Protein AF-A0A2Z6NS86-F1 (afdb_monomer_lite)

Foldseek 3Di:
DEADDPPDCAQEEEAAAPAVAAEYEYDDQNHAEYEYEYAHHPYDDPHHQNHAYYEYYYDHCADDPDDPQARHQYYAYEPQAAAYAAAHCQHAEYEYEDQQLDLVSVDQHPHHYNNQERHAEYEYAQAQLRPNVLVVVVVNQVRNPNHAEYEYENDNRDDDPDPPDPPVSVVRSDSVNSVVSLVVSVVVHPPRHHYHYD

pLDDT: mean 76.9, std 14.85, range [40.28, 96.94]

Secondary structure (DSSP, 8-state):
-EEE-TT----EEEEEEETT--EEEEE-TT--EEEEEES--EEEEEE-TT--EEEEEES------SSSTTS--EEEEEESS----B--TT--EEEEE-----GGG-------B--TTT--EEEEES----HHHHHHHHHHHHH-TT--EEEEE-S----SS-S---GGGGTT--HHHHHHHHHHHHTTS-TTSEEEE-

Sequence (198 aa):
MKVSGSSLKLKCLELVRCWELTKVEIFAEKLVSFKYYGSHLETEFKTVPSLVEASFGGSFVEFVRQNFMLQIKVLKLDITQNSPDVASPSLWRFTIKMLNTNPTFRTERRVTMECQYSLKELELVGFCGAACEVELVMHILENAVELQKITIDTRLPTKPKSRPLVEEHFKTWNHEENRKRTQRLKDKIPPQIEFVCL

Organism: Trifolium subterraneum (NCBI:txid3900)

InterPro domains:
  IPR053772 FBD-associated F-box protein At1g61320/At1g61330-like [PTHR34145] (87-191)
  IPR055357 At1g61320/AtMIF1, LRR domain [PF23622] (108-171)

Structure (mmCIF, N/CA/C/O backbone):
data_AF-A0A2Z6NS86-F1
#
_entry.id   AF-A0A2Z6NS86-F1
#
loop_
_atom_site.group_PDB
_atom_site.id
_atom_site.type_symbol
_atom_site.label_atom_id
_atom_site.label_alt_id
_atom_site.label_comp_id
_atom_site.label_asym_id
_atom_site.label_entity_id
_atom_site.label_seq_id
_atom_site.pdbx_PDB_ins_code
_atom_site.Cartn_x
_atom_site.Cartn_y
_atom_site.Cartn_z
_atom_site.occupancy
_atom_site.B_iso_or_equiv
_atom_site.auth_seq_id
_atom_site.auth_comp_id
_atom_site.auth_asym_id
_atom_site.auth_atom_id
_atom_site.pdbx_PDB_model_num
ATOM 1 N N . MET A 1 1 ? -11.946 16.985 15.239 1.00 82.50 1 MET A N 1
ATOM 2 C CA . MET A 1 1 ? -13.163 16.133 15.273 1.00 82.50 1 MET A CA 1
ATOM 3 C C . MET A 1 1 ? -12.979 15.017 16.296 1.00 82.50 1 MET A C 1
ATOM 5 O O . MET A 1 1 ? -11.886 14.469 16.366 1.00 82.50 1 MET A O 1
ATOM 9 N N . LYS A 1 2 ? -14.022 14.663 17.059 1.00 85.62 2 LYS A N 1
ATOM 10 C CA . LYS A 1 2 ? -14.001 13.537 18.007 1.00 85.62 2 LYS A CA 1
ATOM 11 C C . LYS A 1 2 ? -15.035 12.485 17.604 1.00 85.62 2 LYS A C 1
ATOM 13 O O . LYS A 1 2 ? -16.205 12.817 17.444 1.00 85.62 2 LYS A O 1
ATOM 18 N N . VAL A 1 3 ? -14.603 11.235 17.464 1.00 83.44 3 VAL A N 1
ATOM 19 C CA . VAL A 1 3 ? -15.465 10.066 17.241 1.00 83.44 3 VAL A CA 1
ATOM 20 C C . VAL A 1 3 ? -15.332 9.170 18.465 1.00 83.44 3 VAL A C 1
ATOM 22 O O . VAL A 1 3 ? -14.301 8.532 18.653 1.00 83.44 3 VAL A O 1
ATOM 25 N N . SER A 1 4 ? -16.341 9.155 19.334 1.00 82.75 4 SER A N 1
ATOM 26 C CA . SER A 1 4 ? -16.287 8.399 20.590 1.00 82.75 4 SER A CA 1
ATOM 27 C C . SER A 1 4 ? -17.659 7.921 21.038 1.00 82.75 4 SER A C 1
ATOM 29 O O . SER A 1 4 ? -18.627 8.674 20.958 1.00 82.75 4 SER A O 1
ATOM 31 N N . GLY A 1 5 ? -17.721 6.701 21.566 1.00 75.50 5 GLY A N 1
ATOM 32 C CA . GLY A 1 5 ? -18.930 6.117 22.141 1.00 75.50 5 GLY A CA 1
ATOM 33 C C . GLY A 1 5 ? -18.766 4.614 22.340 1.00 75.50 5 GLY A C 1
ATOM 34 O O . GLY A 1 5 ? -18.489 3.892 21.387 1.00 75.50 5 GLY A O 1
ATOM 35 N N . SER A 1 6 ? -18.958 4.131 23.566 1.00 68.19 6 SER A N 1
ATOM 36 C CA . SER A 1 6 ? -18.791 2.713 23.932 1.00 68.19 6 SER A CA 1
ATOM 37 C C . SER A 1 6 ? -19.764 1.771 23.208 1.00 68.19 6 SER A C 1
ATOM 39 O O . SER A 1 6 ? -19.486 0.587 23.038 1.00 68.19 6 SER A O 1
ATOM 41 N N . SER A 1 7 ? -20.896 2.290 22.724 1.00 71.62 7 SER A N 1
ATOM 42 C CA . SER A 1 7 ? -21.890 1.546 21.942 1.00 71.62 7 SER A CA 1
ATOM 43 C C . SER A 1 7 ? -21.696 1.647 20.422 1.00 71.62 7 SER A C 1
ATOM 45 O O . SER A 1 7 ? -22.471 1.042 19.673 1.00 71.62 7 SER A O 1
ATOM 47 N N . LEU A 1 8 ? -20.679 2.378 19.940 1.00 78.12 8 LEU A N 1
ATOM 48 C CA . LEU A 1 8 ? -20.429 2.538 18.507 1.00 78.12 8 LEU A CA 1
ATOM 49 C C . LEU A 1 8 ? -20.118 1.180 17.870 1.00 78.12 8 LEU A C 1
ATOM 51 O O . LEU A 1 8 ? -19.100 0.545 18.132 1.00 78.12 8 LEU A O 1
ATOM 55 N N . LYS A 1 9 ? -20.990 0.753 16.955 1.00 85.81 9 LYS A N 1
ATOM 56 C CA . LYS A 1 9 ? -20.795 -0.440 16.113 1.00 85.81 9 LYS A CA 1
ATOM 57 C C . LYS A 1 9 ? -19.997 -0.121 14.839 1.00 85.81 9 LYS A C 1
ATOM 59 O O . LYS A 1 9 ? -20.111 -0.833 13.844 1.00 85.81 9 LYS A O 1
ATOM 64 N N . LEU A 1 10 ? -19.237 0.975 14.855 1.00 88.44 10 LEU A N 1
ATOM 65 C CA . LEU A 1 10 ? -18.527 1.501 13.697 1.00 88.44 10 LEU A CA 1
ATOM 66 C C . LEU A 1 10 ? -17.375 0.565 13.320 1.00 88.44 10 LEU A C 1
ATOM 68 O O . LEU A 1 10 ? -16.427 0.423 14.085 1.00 88.44 10 LEU A O 1
ATOM 72 N N . LYS A 1 11 ? -17.467 -0.060 12.142 1.00 92.44 11 LYS A N 1
ATOM 73 C CA . LYS A 1 11 ? -16.413 -0.929 11.589 1.00 92.44 11 LYS A CA 1
ATOM 74 C C . LYS A 1 11 ? -15.491 -0.201 10.617 1.00 92.44 11 LYS A C 1
ATOM 76 O O . LYS A 1 11 ? -14.309 -0.520 10.545 1.00 92.44 11 LYS A O 1
ATOM 81 N N . CYS A 1 12 ? -16.027 0.778 9.895 1.00 92.69 12 CYS A N 1
ATOM 82 C CA . CYS A 1 12 ? -15.323 1.509 8.850 1.00 92.69 12 CYS A CA 1
ATOM 83 C C . CYS A 1 12 ? -15.539 3.008 9.052 1.00 92.69 12 CYS A C 1
ATOM 85 O O . CYS A 1 12 ? -16.676 3.436 9.245 1.00 92.69 12 CYS A O 1
ATOM 87 N N . LEU A 1 13 ? -14.469 3.795 8.988 1.00 91.00 13 LEU A N 1
ATOM 88 C CA . LEU A 1 13 ? -14.531 5.254 9.025 1.00 91.00 13 LEU A CA 1
ATOM 89 C C . LEU A 1 13 ? -13.749 5.814 7.842 1.00 91.00 13 LEU A C 1
ATOM 91 O O . LEU A 1 13 ? -12.550 5.568 7.726 1.00 91.00 13 LEU A O 1
ATOM 95 N N . GLU A 1 14 ? -14.426 6.579 6.989 1.00 91.12 14 GLU A N 1
ATOM 96 C CA . GLU A 1 14 ? -13.803 7.298 5.882 1.00 91.12 14 GLU A CA 1
ATOM 97 C C . GLU A 1 14 ? -13.978 8.804 6.059 1.00 91.12 14 GLU A C 1
ATOM 99 O O . GLU A 1 14 ? -15.092 9.298 6.224 1.00 91.12 14 GLU A O 1
ATOM 104 N N . LEU A 1 15 ? -12.873 9.534 5.983 1.00 87.19 15 LEU A N 1
ATOM 105 C CA . LEU A 1 15 ? -12.818 10.987 6.036 1.00 87.19 15 LEU A CA 1
ATOM 106 C C . LEU A 1 15 ? -12.162 11.473 4.747 1.00 87.19 15 LEU A C 1
ATOM 108 O O . LEU A 1 15 ? -10.967 11.284 4.538 1.00 87.19 15 LEU A O 1
ATOM 112 N N . VAL A 1 16 ? -12.952 12.042 3.841 1.00 84.94 16 VAL A N 1
ATOM 113 C CA . VAL A 1 16 ? -12.510 12.376 2.481 1.00 84.94 16 VAL A CA 1
ATOM 114 C C . VAL A 1 16 ? -12.813 13.841 2.201 1.00 84.94 16 VAL A C 1
ATOM 116 O O . VAL A 1 16 ? -13.941 14.279 2.410 1.00 84.94 16 VAL A O 1
ATOM 119 N N . ARG A 1 17 ? -11.822 14.579 1.678 1.00 76.81 17 ARG A N 1
ATOM 120 C CA . ARG A 1 17 ? -11.899 16.033 1.403 1.00 76.81 17 ARG A CA 1
ATOM 121 C C . ARG A 1 17 ? -12.086 16.876 2.664 1.00 76.81 17 ARG A C 1
ATOM 123 O O . ARG A 1 17 ? -12.716 17.929 2.632 1.00 76.81 17 ARG A O 1
ATOM 130 N N . CYS A 1 18 ? -11.519 16.418 3.770 1.00 75.62 18 CYS A N 1
ATOM 131 C CA . CYS A 1 18 ? -11.507 17.152 5.026 1.00 75.62 18 CYS A CA 1
ATOM 132 C C . CYS A 1 18 ? -10.283 18.085 5.070 1.00 75.62 18 CYS A C 1
ATOM 134 O O . CYS A 1 18 ? -9.355 17.843 5.827 1.00 75.62 18 CYS A O 1
ATOM 136 N N . TRP A 1 19 ? -10.247 19.111 4.214 1.00 74.88 19 TRP A N 1
ATOM 137 C CA . TRP A 1 19 ? -9.059 19.968 4.027 1.00 74.88 19 TRP A CA 1
ATOM 138 C C . TRP A 1 19 ? -8.719 20.843 5.237 1.00 74.88 19 TRP A C 1
ATOM 140 O O . TRP A 1 19 ? -7.549 21.100 5.495 1.00 74.88 19 TRP A O 1
ATOM 150 N N . GLU A 1 20 ? -9.737 21.227 6.002 1.00 80.19 20 GLU A N 1
ATOM 151 C CA . GLU A 1 20 ? -9.600 22.030 7.224 1.00 80.19 20 GLU A CA 1
ATOM 152 C C . GLU A 1 20 ? -9.431 21.163 8.485 1.00 80.19 20 GLU A C 1
ATOM 154 O O . GLU A 1 20 ? -9.413 21.666 9.608 1.00 80.19 20 GLU A O 1
ATOM 159 N N . LEU A 1 21 ? -9.387 19.833 8.337 1.00 79.69 21 LEU A N 1
ATOM 160 C CA . LEU A 1 21 ? -9.347 18.924 9.475 1.00 79.69 21 LEU A CA 1
ATOM 161 C C . LEU A 1 21 ? -7.908 18.713 9.938 1.00 79.69 21 LEU A C 1
ATOM 163 O O . LEU A 1 21 ? -7.201 17.860 9.420 1.00 79.69 21 LEU A O 1
ATOM 167 N N . THR A 1 22 ? -7.516 19.458 10.965 1.00 78.19 22 THR A N 1
ATOM 168 C CA . THR A 1 22 ? -6.158 19.409 11.525 1.00 78.19 22 THR A CA 1
ATOM 169 C C . THR A 1 22 ? -5.993 18.369 12.630 1.00 78.19 22 THR A C 1
ATOM 171 O O . THR A 1 22 ? -4.909 17.817 12.774 1.00 78.19 22 THR A O 1
ATOM 174 N N . LYS A 1 23 ? -7.060 18.048 13.384 1.00 79.50 23 LYS A N 1
ATOM 175 C CA . LYS A 1 23 ? -7.026 17.086 14.502 1.00 79.50 23 LYS A CA 1
ATOM 176 C C . LYS A 1 23 ? -8.196 16.105 14.503 1.00 79.50 23 LYS A C 1
ATOM 178 O O . LYS A 1 23 ? -9.366 16.501 14.398 1.00 79.50 23 LYS A O 1
ATOM 183 N N . VAL A 1 24 ? -7.897 14.823 14.720 1.00 80.12 24 VAL A N 1
ATOM 184 C CA . VAL A 1 24 ? -8.889 13.747 14.890 1.00 80.12 24 VAL A CA 1
ATOM 185 C C . VAL A 1 24 ? -8.568 12.890 16.111 1.00 80.12 24 VAL A C 1
ATOM 187 O O . VAL A 1 24 ? -7.453 12.401 16.264 1.00 80.12 24 VAL A O 1
ATOM 190 N N . GLU A 1 25 ? -9.587 12.668 16.944 1.00 84.38 25 GLU A N 1
ATOM 191 C CA . GLU A 1 25 ? -9.555 11.716 18.055 1.00 84.38 25 GLU A CA 1
ATOM 192 C C . GLU A 1 25 ? -10.583 10.609 17.822 1.00 84.38 25 GLU A C 1
ATOM 194 O O . GLU A 1 25 ? -11.772 10.892 17.630 1.00 84.38 25 GLU A O 1
ATOM 199 N N . ILE A 1 26 ? -10.135 9.352 17.848 1.00 83.19 26 ILE A N 1
ATOM 200 C CA . ILE A 1 26 ? -10.986 8.181 17.606 1.00 83.19 26 ILE A CA 1
ATOM 201 C C . ILE A 1 26 ? -10.913 7.226 18.799 1.00 83.19 26 ILE A C 1
ATOM 203 O O . ILE A 1 26 ? -9.842 6.750 19.178 1.00 83.19 26 ILE A O 1
ATOM 207 N N . PHE A 1 27 ? -12.089 6.921 19.342 1.00 85.12 27 PHE A N 1
ATOM 208 C CA . PHE A 1 27 ? -12.340 5.914 20.367 1.00 85.12 27 PHE A CA 1
ATOM 209 C C . PHE A 1 27 ? -13.410 4.964 19.834 1.00 85.12 27 PHE A C 1
ATOM 211 O O . PHE A 1 27 ? -14.613 5.215 19.961 1.00 85.12 27 PHE A O 1
ATOM 218 N N . ALA A 1 28 ? -12.961 3.907 19.165 1.00 85.69 28 ALA A N 1
ATOM 219 C CA . ALA A 1 28 ? -13.839 2.967 18.486 1.00 85.69 28 ALA A CA 1
ATOM 220 C C . ALA A 1 28 ? -13.220 1.567 18.518 1.00 85.69 28 ALA A C 1
ATOM 222 O O . ALA A 1 28 ? -12.450 1.186 17.640 1.00 85.69 28 ALA A O 1
ATOM 223 N N . GLU A 1 29 ? -13.584 0.784 19.534 1.00 86.94 29 GLU A N 1
ATOM 224 C CA . GLU A 1 29 ? -13.016 -0.550 19.776 1.00 86.94 29 GLU A CA 1
ATOM 225 C C . GLU A 1 29 ? -13.246 -1.526 18.622 1.00 86.94 29 GLU A C 1
ATOM 227 O O . GLU A 1 29 ? -12.413 -2.390 18.367 1.00 86.94 29 GLU A O 1
ATOM 232 N N . LYS A 1 30 ? -14.372 -1.376 17.914 1.00 89.00 30 LYS A N 1
ATOM 233 C CA . LYS A 1 30 ? -14.796 -2.245 16.807 1.00 89.00 30 LYS A CA 1
ATOM 234 C C . LYS A 1 30 ? -14.382 -1.721 15.430 1.00 89.00 30 LYS A C 1
ATOM 236 O O . LYS A 1 30 ? -14.794 -2.306 14.427 1.00 89.00 30 LYS A O 1
ATOM 241 N N . LEU A 1 31 ? -13.611 -0.632 15.369 1.00 90.31 31 LEU A N 1
ATOM 242 C CA . LEU A 1 31 ? -13.139 -0.067 14.109 1.00 90.31 31 LEU A CA 1
ATOM 243 C C . LEU A 1 31 ? -12.076 -0.985 13.503 1.00 90.31 31 LEU A C 1
ATOM 245 O O . LEU A 1 31 ? -11.053 -1.237 14.126 1.00 90.31 31 LEU A O 1
ATOM 249 N N . VAL A 1 32 ? -12.333 -1.466 12.290 1.00 91.50 32 VAL A N 1
ATOM 250 C CA . VAL A 1 32 ? -11.488 -2.418 11.553 1.00 91.50 32 VAL A CA 1
ATOM 251 C C . VAL A 1 32 ? -10.685 -1.709 10.468 1.00 91.50 32 VAL A C 1
ATOM 253 O O . VAL A 1 32 ? -9.515 -2.034 10.258 1.00 91.50 32 VAL A O 1
ATOM 256 N N . SER A 1 33 ? -11.300 -0.732 9.794 1.00 91.94 33 SER A N 1
ATOM 257 C CA . SER A 1 33 ? -10.677 0.006 8.696 1.00 91.94 33 SER A CA 1
ATOM 258 C C . SER A 1 33 ? -10.836 1.516 8.848 1.00 91.94 33 SER A C 1
ATOM 260 O O . SER A 1 33 ? -11.946 2.015 9.068 1.00 91.94 33 SER A O 1
ATOM 262 N N . PHE A 1 34 ? -9.750 2.247 8.632 1.00 88.75 34 PHE A N 1
ATOM 263 C CA . PHE A 1 34 ? -9.745 3.705 8.610 1.00 88.75 34 PHE A CA 1
ATOM 264 C C . PHE A 1 34 ? -9.239 4.226 7.269 1.00 88.75 34 PHE A C 1
ATOM 266 O O . PHE A 1 34 ? -8.261 3.719 6.726 1.00 88.75 34 PHE A O 1
ATOM 273 N N . LYS A 1 35 ? -9.886 5.263 6.741 1.00 88.00 35 LYS A N 1
ATOM 274 C CA . LYS A 1 35 ? -9.432 5.961 5.544 1.00 88.00 35 LYS A CA 1
ATOM 275 C C . LYS A 1 35 ? -9.471 7.461 5.750 1.00 88.00 35 LYS A C 1
ATOM 277 O O . LYS A 1 35 ? -10.499 8.009 6.140 1.00 88.00 35 LYS A O 1
ATOM 282 N N . TYR A 1 36 ? -8.378 8.118 5.400 1.00 84.31 36 TYR A N 1
ATOM 283 C CA . TYR A 1 36 ? -8.259 9.563 5.434 1.00 84.31 36 TYR A CA 1
ATOM 284 C C . TYR A 1 36 ? -7.680 10.092 4.123 1.00 84.31 36 TYR A C 1
ATOM 286 O O . TYR A 1 36 ? -6.656 9.614 3.643 1.00 84.31 36 TYR A O 1
ATOM 294 N N . TYR A 1 37 ? -8.346 11.081 3.533 1.00 80.31 37 TYR A N 1
ATOM 295 C CA . TYR A 1 37 ? -7.864 11.802 2.361 1.00 80.31 37 TYR A CA 1
ATOM 296 C C . TYR A 1 37 ? -8.018 13.308 2.588 1.00 80.31 37 TYR A C 1
ATOM 298 O O . TYR A 1 37 ? -9.136 13.834 2.511 1.00 80.31 37 TYR A O 1
ATOM 306 N N . GLY A 1 38 ? -6.910 13.997 2.862 1.00 75.56 38 GLY A N 1
ATOM 307 C CA . GLY A 1 38 ? -6.926 15.399 3.286 1.00 75.56 38 GLY A CA 1
ATOM 308 C C . GLY A 1 38 ? -5.537 16.026 3.440 1.00 75.56 38 GLY A C 1
ATOM 309 O O . GLY A 1 38 ? -4.570 15.585 2.819 1.00 75.56 38 GLY A O 1
ATOM 310 N N . SER A 1 39 ? -5.467 17.099 4.224 1.00 72.50 39 SER A N 1
ATOM 311 C CA . SER A 1 39 ? -4.236 17.812 4.600 1.00 72.50 39 SER A CA 1
ATOM 312 C C . SER A 1 39 ? -3.541 17.133 5.793 1.00 72.50 39 SER A C 1
ATOM 314 O O . SER A 1 39 ? -3.974 16.061 6.226 1.00 72.50 39 SER A O 1
ATOM 316 N N . HIS A 1 40 ? -2.455 17.721 6.311 1.00 72.12 40 HIS A N 1
ATOM 317 C CA . HIS A 1 40 ? -1.764 17.215 7.500 1.00 72.12 40 HIS A CA 1
ATOM 318 C C . HIS A 1 40 ? -2.760 16.980 8.644 1.00 72.12 40 HIS A C 1
ATOM 320 O O . HIS A 1 40 ? -3.541 17.863 8.996 1.00 72.12 40 HIS A O 1
ATOM 326 N N . LEU A 1 41 ? -2.687 15.797 9.257 1.00 67.81 41 LEU A N 1
ATOM 327 C CA . LEU A 1 41 ? -3.547 15.410 10.364 1.00 67.81 41 LEU A CA 1
ATOM 328 C C . LEU A 1 41 ? -2.716 15.091 11.611 1.00 67.81 41 LEU A C 1
ATOM 330 O O . LEU A 1 41 ? -2.040 14.066 11.671 1.00 67.81 41 LEU A O 1
ATOM 334 N N . GLU A 1 42 ? -2.804 15.945 12.628 1.00 64.69 42 GLU A N 1
ATOM 335 C CA . GLU A 1 42 ? -2.371 15.603 13.982 1.00 64.69 42 GLU A CA 1
ATOM 336 C C . GLU A 1 42 ? -3.354 14.559 14.535 1.00 64.69 42 GLU A C 1
ATOM 338 O O . GLU A 1 42 ? -4.490 14.866 14.914 1.00 64.69 42 GLU A O 1
ATOM 343 N N . THR A 1 43 ? -2.965 13.282 14.500 1.00 61.59 43 THR A N 1
ATOM 344 C CA . THR A 1 43 ? -3.819 12.191 14.992 1.00 61.59 43 THR A CA 1
ATOM 345 C C . THR A 1 43 ? -3.396 11.719 16.367 1.00 61.59 43 THR A C 1
ATOM 347 O O . THR A 1 43 ? -2.250 11.343 16.592 1.00 61.59 43 THR A O 1
ATOM 350 N N . GLU A 1 44 ? -4.372 11.632 17.266 1.00 59.38 44 GLU A N 1
ATOM 351 C CA . GLU A 1 44 ? -4.263 10.857 18.497 1.00 59.38 44 GLU A CA 1
ATOM 352 C C . GLU A 1 44 ? -5.254 9.688 18.398 1.00 59.38 44 GLU A C 1
ATOM 354 O O . GLU A 1 44 ? -6.431 9.789 18.761 1.00 59.38 44 GLU A O 1
ATOM 359 N N . PHE A 1 45 ? -4.791 8.555 17.862 1.00 65.31 45 PHE A N 1
ATOM 360 C CA . PHE A 1 45 ? -5.519 7.290 17.962 1.00 65.31 45 PHE A CA 1
ATOM 361 C C . PHE A 1 45 ? -5.405 6.778 19.397 1.00 65.31 45 PHE A C 1
ATOM 363 O O . PHE A 1 45 ? -4.428 6.128 19.758 1.00 65.31 45 PHE A O 1
ATOM 370 N N . LYS A 1 46 ? -6.392 7.107 20.230 1.00 66.75 46 LYS A N 1
ATOM 371 C CA . LYS A 1 46 ? -6.344 6.800 21.664 1.00 66.75 46 LYS A CA 1
ATOM 372 C C . LYS A 1 46 ? -6.706 5.344 21.962 1.00 66.75 46 LYS A C 1
ATOM 374 O O . LYS A 1 46 ? -6.019 4.696 22.744 1.00 66.75 46 LYS A O 1
ATOM 379 N N . THR A 1 47 ? -7.763 4.800 21.351 1.00 73.94 47 THR A N 1
ATOM 380 C CA . THR A 1 47 ? -8.168 3.396 21.580 1.00 73.94 47 THR A CA 1
ATOM 381 C C . THR A 1 47 ? -8.879 2.817 20.357 1.00 73.94 47 THR A C 1
ATOM 383 O O . THR A 1 47 ? -10.082 3.014 20.162 1.00 73.94 47 THR A O 1
ATOM 386 N N . VAL A 1 48 ? -8.122 2.098 19.522 1.00 81.38 48 VAL A N 1
ATOM 387 C CA . VAL A 1 48 ? -8.611 1.423 18.302 1.00 81.38 48 VAL A CA 1
ATOM 388 C C . VAL A 1 48 ? -8.024 0.005 18.141 1.00 81.38 48 VAL A C 1
ATOM 390 O O . VAL A 1 48 ? -7.479 -0.312 17.091 1.00 81.38 48 VAL A O 1
ATOM 393 N N . PRO A 1 49 ? -8.120 -0.889 19.145 1.00 83.88 49 PRO A N 1
ATOM 394 C CA . PRO A 1 49 ? -7.418 -2.184 19.171 1.00 83.88 49 PRO A CA 1
ATOM 395 C C . PRO A 1 49 ? -7.766 -3.155 18.027 1.00 83.88 49 PRO A C 1
ATOM 397 O O . PRO A 1 49 ? -6.990 -4.059 17.742 1.00 83.88 49 PRO A O 1
ATOM 400 N N . SER A 1 50 ? -8.905 -2.972 17.350 1.00 88.06 50 SER A N 1
ATOM 401 C CA . SER A 1 50 ? -9.308 -3.816 16.211 1.00 88.06 50 SER A CA 1
ATOM 402 C C . SER A 1 50 ? -8.882 -3.269 14.844 1.00 88.06 50 SER A C 1
ATOM 404 O O . SER A 1 50 ? -9.200 -3.881 13.823 1.00 88.06 50 SER A O 1
ATOM 406 N N . LEU A 1 51 ? -8.198 -2.119 14.793 1.00 87.56 51 LEU A N 1
ATOM 407 C CA . LEU A 1 51 ? -7.797 -1.491 13.537 1.00 87.56 51 LEU A CA 1
ATOM 408 C C . LEU A 1 51 ? -6.691 -2.315 12.873 1.00 87.56 51 LEU A C 1
ATOM 410 O O . LEU A 1 51 ? -5.589 -2.420 13.411 1.00 87.56 51 LEU A O 1
ATOM 414 N N . VAL A 1 52 ? -6.993 -2.874 11.701 1.00 89.69 52 VAL A N 1
ATOM 415 C CA . VAL A 1 52 ? -6.074 -3.728 10.926 1.00 89.69 52 VAL A CA 1
ATOM 416 C C . VAL A 1 52 ? -5.720 -3.133 9.569 1.00 89.69 52 VAL A C 1
ATOM 418 O O . VAL A 1 52 ? -4.654 -3.441 9.035 1.00 89.69 52 VAL A O 1
ATOM 421 N N . GLU A 1 53 ? -6.594 -2.291 9.014 1.00 90.38 53 GLU A N 1
ATOM 422 C CA . GLU A 1 53 ? -6.403 -1.648 7.718 1.00 90.38 53 GLU A CA 1
ATOM 423 C C . GLU A 1 53 ? -6.466 -0.128 7.847 1.00 90.38 53 GLU A C 1
ATOM 425 O O . GLU A 1 53 ? -7.417 0.427 8.401 1.00 90.38 53 GLU A O 1
ATOM 430 N N . ALA A 1 54 ? -5.478 0.551 7.273 1.00 86.69 54 ALA A N 1
ATOM 431 C CA . ALA A 1 54 ? -5.472 1.998 7.182 1.00 86.69 54 ALA A CA 1
ATOM 432 C C . ALA A 1 54 ? -5.149 2.458 5.759 1.00 86.69 54 ALA A C 1
ATOM 434 O O . ALA A 1 54 ? -4.269 1.909 5.094 1.00 86.69 54 ALA A O 1
ATOM 435 N N . SER A 1 55 ? -5.858 3.482 5.289 1.00 85.88 55 SER A N 1
ATOM 436 C CA . SER A 1 55 ? -5.600 4.126 4.008 1.00 85.88 55 SER A CA 1
ATOM 437 C C . SER A 1 55 ? -5.439 5.630 4.172 1.00 85.88 55 SER A C 1
ATOM 439 O O . SER A 1 55 ? -6.300 6.285 4.753 1.00 85.88 55 SER A O 1
ATOM 441 N N . PHE A 1 56 ? -4.361 6.185 3.628 1.00 80.56 56 PHE A N 1
ATOM 442 C CA . PHE A 1 56 ? -4.065 7.612 3.712 1.00 80.56 56 PHE A CA 1
ATOM 443 C C . PHE A 1 56 ? -3.762 8.183 2.331 1.00 80.56 56 PHE A C 1
ATOM 445 O O . PHE A 1 56 ? -3.137 7.519 1.509 1.00 80.56 56 PHE A O 1
ATOM 452 N N . GLY A 1 57 ? -4.195 9.413 2.081 1.00 77.44 57 GLY A N 1
ATOM 453 C CA . GLY A 1 57 ? -3.921 10.142 0.848 1.00 77.44 57 GLY A CA 1
ATOM 454 C C . GLY A 1 57 ? -4.117 11.644 1.008 1.00 77.44 57 GLY A C 1
ATOM 455 O O . GLY A 1 57 ? -4.561 12.116 2.054 1.00 77.44 57 GLY A O 1
ATOM 456 N N . GLY A 1 58 ? -3.817 12.395 -0.049 1.00 71.31 58 GLY A N 1
ATOM 457 C CA . GLY A 1 58 ? -3.936 13.855 -0.063 1.00 71.31 58 GLY A CA 1
ATOM 458 C C . GLY A 1 58 ? -2.593 14.570 -0.207 1.00 71.31 58 GLY A C 1
ATOM 459 O O . GLY A 1 58 ? -1.595 13.956 -0.586 1.00 71.31 58 GLY A O 1
ATOM 460 N N . SER A 1 59 ? -2.597 15.889 0.001 1.00 57.84 59 SER A N 1
ATOM 461 C CA . SER A 1 59 ? -1.544 16.811 -0.455 1.00 57.84 59 SER A CA 1
ATOM 462 C C . SER A 1 59 ? -0.356 16.974 0.488 1.00 57.84 59 SER A C 1
ATOM 464 O O . SER A 1 59 ? 0.637 17.554 0.069 1.00 57.84 59 SER A O 1
ATOM 466 N N . PHE A 1 60 ? -0.432 16.500 1.733 1.00 52.16 60 PHE A N 1
ATOM 467 C CA . PHE A 1 60 ? 0.645 16.708 2.704 1.00 52.16 60 PHE A CA 1
ATOM 468 C C . PHE A 1 60 ? 0.637 15.644 3.814 1.00 52.16 60 PHE A C 1
ATOM 470 O O . PHE A 1 60 ? 0.533 15.959 4.996 1.00 52.16 60 PHE A O 1
ATOM 477 N N . VAL A 1 61 ? 0.661 14.359 3.444 1.00 53.47 61 VAL A N 1
ATOM 478 C CA . VAL A 1 61 ? 0.745 13.284 4.448 1.00 53.47 61 VAL A CA 1
ATOM 479 C C . VAL A 1 61 ? 2.214 13.064 4.801 1.00 53.47 61 VAL A C 1
ATOM 481 O O . VAL A 1 61 ? 2.895 12.243 4.195 1.00 53.47 61 VAL A O 1
ATOM 484 N N . GLU A 1 62 ? 2.712 13.856 5.746 1.00 52.09 62 GLU A N 1
ATOM 485 C CA . GLU A 1 62 ? 3.840 13.468 6.593 1.00 52.09 62 GLU A CA 1
ATOM 486 C C . GLU A 1 62 ? 3.290 12.411 7.562 1.00 52.09 62 GLU A C 1
ATOM 488 O O . GLU A 1 62 ? 2.299 12.644 8.260 1.00 52.09 62 GLU A O 1
ATOM 493 N N . PHE A 1 63 ? 3.794 11.181 7.477 1.00 53.12 63 PHE A N 1
ATOM 494 C CA . PHE A 1 63 ? 3.202 10.074 8.218 1.00 53.12 63 PHE A CA 1
ATOM 495 C C . PHE A 1 63 ? 3.598 10.134 9.698 1.00 53.12 63 PHE A C 1
ATOM 497 O O . PHE A 1 63 ? 4.727 10.450 10.065 1.00 53.12 63 PHE A O 1
ATOM 504 N N . VAL A 1 64 ? 2.624 9.832 10.552 1.00 48.22 64 VAL A N 1
ATOM 505 C CA . VAL A 1 64 ? 2.693 10.005 12.000 1.00 48.22 64 VAL A CA 1
ATOM 506 C C . VAL A 1 64 ? 3.611 8.952 12.623 1.00 48.22 64 VAL A C 1
ATOM 508 O O . VAL A 1 64 ? 3.273 7.771 12.736 1.00 48.22 64 VAL A O 1
ATOM 511 N N . ARG A 1 65 ? 4.761 9.424 13.110 1.00 50.59 65 ARG A N 1
ATOM 512 C CA . ARG A 1 65 ? 5.569 8.742 14.120 1.00 50.59 65 ARG A CA 1
ATOM 513 C C . ARG A 1 65 ? 4.690 8.540 15.370 1.00 50.59 65 ARG A C 1
ATOM 515 O O . ARG A 1 65 ? 4.339 9.500 16.043 1.00 50.59 65 ARG A O 1
ATOM 522 N N . GLN A 1 66 ? 4.325 7.290 15.668 1.00 51.16 66 GLN A N 1
ATOM 523 C CA . GLN A 1 66 ? 4.664 6.610 16.938 1.00 51.16 66 GLN A CA 1
ATOM 524 C C . GLN A 1 66 ? 3.613 5.678 17.575 1.00 51.16 66 GLN A C 1
ATOM 526 O O . GLN A 1 66 ? 4.062 4.765 18.250 1.00 51.16 66 GLN A O 1
ATOM 531 N N . ASN A 1 67 ? 2.286 5.764 17.370 1.00 47.09 67 ASN A N 1
ATOM 532 C CA . ASN A 1 67 ? 1.377 4.997 18.271 1.00 47.09 67 ASN A CA 1
ATOM 533 C C . ASN A 1 67 ? 0.353 4.027 17.655 1.00 47.09 67 ASN A C 1
ATOM 535 O O . ASN A 1 67 ? -0.007 3.049 18.304 1.00 47.09 67 ASN A O 1
ATOM 539 N N . PHE A 1 68 ? -0.120 4.221 16.425 1.00 57.16 68 PHE A N 1
ATOM 540 C CA . PHE A 1 68 ? -1.189 3.366 15.864 1.00 57.16 68 PHE A CA 1
ATOM 541 C C . PHE A 1 68 ? -0.673 2.223 14.977 1.00 57.16 68 PHE A C 1
ATOM 543 O O . PHE A 1 68 ? -1.434 1.349 14.562 1.00 57.16 68 PHE A O 1
ATOM 550 N N . MET A 1 69 ? 0.628 2.218 14.689 1.00 59.94 69 MET A N 1
ATOM 551 C CA . MET A 1 69 ? 1.237 1.321 13.710 1.00 59.94 69 MET A CA 1
ATOM 552 C C . MET A 1 69 ? 1.584 -0.072 14.237 1.00 59.94 69 MET A C 1
ATOM 554 O O . MET A 1 69 ? 1.885 -0.953 13.437 1.00 59.94 69 MET A O 1
ATOM 558 N N . LEU A 1 70 ? 1.523 -0.324 15.547 1.00 65.38 70 LEU A N 1
ATOM 559 C CA . LE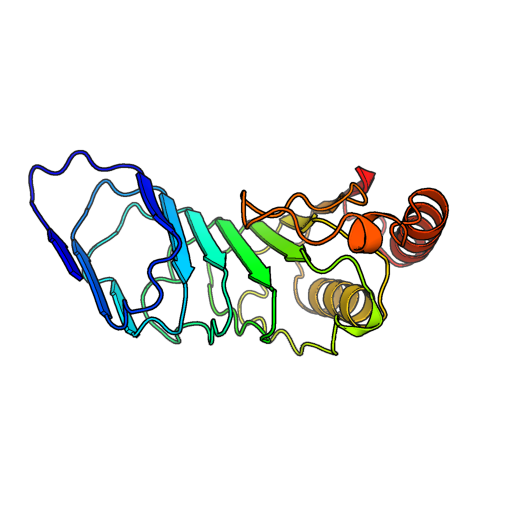U A 1 70 ? 1.917 -1.629 16.097 1.00 65.38 70 LEU A CA 1
ATOM 560 C C . LEU A 1 70 ? 1.006 -2.781 15.642 1.00 65.38 70 LEU A C 1
ATOM 562 O O . LEU A 1 70 ? 1.450 -3.923 15.584 1.00 65.38 70 LEU A O 1
ATOM 566 N N . GLN A 1 71 ? -0.248 -2.490 15.296 1.00 74.94 71 GLN A N 1
ATOM 567 C CA . GLN A 1 71 ? -1.282 -3.489 14.990 1.00 74.94 71 GLN A CA 1
ATOM 568 C C . GLN A 1 71 ? -1.794 -3.451 13.542 1.00 74.94 71 GLN A C 1
ATOM 570 O O . GLN A 1 71 ? -2.536 -4.348 13.134 1.00 74.94 71 GLN A O 1
ATOM 575 N N . ILE A 1 72 ? -1.419 -2.432 12.760 1.00 81.38 72 ILE A N 1
ATOM 576 C CA . ILE A 1 72 ? -1.811 -2.350 11.351 1.00 81.38 72 ILE A CA 1
ATOM 577 C C . ILE A 1 72 ? -1.151 -3.494 10.589 1.00 81.38 72 ILE A C 1
ATOM 579 O O . ILE A 1 72 ? 0.058 -3.684 10.655 1.00 81.38 72 ILE A O 1
ATOM 583 N N . LYS A 1 73 ? -1.967 -4.227 9.831 1.00 87.44 73 LYS A N 1
ATOM 584 C CA . LYS A 1 73 ? -1.515 -5.303 8.942 1.00 87.44 73 LYS A CA 1
ATOM 585 C C . LYS A 1 73 ? -1.564 -4.899 7.478 1.00 87.44 73 LYS A C 1
ATOM 587 O O . LYS A 1 73 ? -0.823 -5.456 6.677 1.00 87.44 73 LYS A O 1
ATOM 592 N N . VAL A 1 74 ? -2.449 -3.967 7.123 1.00 88.50 74 VAL A N 1
ATOM 593 C CA . VAL A 1 74 ? -2.639 -3.493 5.752 1.00 88.50 74 VAL A CA 1
ATOM 594 C C . VAL A 1 74 ? -2.556 -1.974 5.731 1.00 88.50 74 VAL A C 1
ATOM 596 O O . VAL A 1 74 ? -3.412 -1.296 6.299 1.00 88.50 74 VAL A O 1
ATOM 599 N N . LEU A 1 75 ? -1.558 -1.439 5.037 1.00 86.44 75 LEU A N 1
ATOM 600 C CA . LEU A 1 75 ? -1.407 -0.001 4.832 1.00 86.44 75 LEU A CA 1
ATOM 601 C C . LEU A 1 75 ? -1.561 0.329 3.351 1.00 86.44 75 LEU A C 1
ATOM 603 O O . LEU A 1 75 ? -0.908 -0.276 2.506 1.00 86.44 75 LEU A O 1
ATOM 607 N N . LYS A 1 76 ? -2.416 1.303 3.036 1.00 86.81 76 LYS A N 1
ATOM 608 C CA . LYS A 1 76 ? -2.645 1.786 1.671 1.00 86.81 76 LYS A CA 1
ATOM 609 C C . LYS A 1 76 ? -2.328 3.271 1.584 1.00 86.81 76 LYS A C 1
ATOM 611 O O . LYS A 1 76 ? -3.080 4.087 2.113 1.00 86.81 76 LYS A O 1
ATOM 616 N N . LEU A 1 77 ? -1.266 3.635 0.884 1.00 81.06 77 LEU A N 1
ATOM 617 C CA . LEU A 1 77 ? -0.869 5.029 0.724 1.00 81.06 77 LEU A CA 1
ATOM 618 C C . LEU A 1 77 ? -1.140 5.507 -0.691 1.00 81.06 77 LEU A C 1
ATOM 620 O O . LEU A 1 77 ? -0.726 4.883 -1.659 1.00 81.06 77 LEU A O 1
ATOM 624 N N . ASP A 1 78 ? -1.829 6.628 -0.801 1.00 78.00 78 ASP A N 1
ATOM 625 C CA . ASP A 1 78 ? -2.006 7.370 -2.036 1.00 78.00 78 ASP A CA 1
ATOM 626 C C . ASP A 1 78 ? -1.005 8.519 -2.057 1.00 78.00 78 ASP A C 1
ATOM 628 O O . ASP A 1 78 ? -1.181 9.557 -1.408 1.00 78.00 78 ASP A O 1
ATOM 632 N N . ILE A 1 79 ? 0.108 8.282 -2.747 1.00 67.38 79 ILE A N 1
ATOM 633 C CA . ILE A 1 79 ? 1.258 9.168 -2.687 1.00 67.38 79 ILE A CA 1
ATOM 634 C C . ILE A 1 79 ? 1.149 10.197 -3.803 1.00 67.38 79 ILE A C 1
ATOM 636 O O . ILE A 1 79 ? 1.652 10.010 -4.918 1.00 67.38 79 ILE A O 1
ATOM 640 N N . THR A 1 80 ? 0.508 11.321 -3.485 1.00 56.25 80 THR A N 1
ATOM 641 C CA . THR A 1 80 ? 0.409 12.428 -4.435 1.00 56.25 80 THR A CA 1
ATOM 642 C C . THR A 1 80 ? 1.662 13.309 -4.431 1.00 56.25 80 THR A C 1
ATOM 644 O O . THR A 1 80 ? 2.083 13.693 -5.521 1.00 56.25 80 THR A O 1
ATOM 647 N N . GLN A 1 81 ? 2.296 13.582 -3.272 1.00 53.12 81 GLN A N 1
ATOM 648 C CA . GLN A 1 81 ? 3.411 14.553 -3.177 1.00 53.12 81 GLN A CA 1
ATOM 649 C C . GLN A 1 81 ? 4.533 14.274 -2.138 1.00 53.12 81 GLN A C 1
ATOM 651 O O . GLN A 1 81 ? 5.601 14.850 -2.301 1.00 53.12 81 GLN A O 1
ATOM 656 N N . ASN A 1 82 ? 4.380 13.377 -1.146 1.00 50.66 82 ASN A N 1
ATOM 657 C CA . ASN A 1 82 ? 5.356 13.232 -0.036 1.00 50.66 82 ASN A CA 1
ATOM 658 C C . ASN A 1 82 ? 6.005 11.837 0.069 1.00 50.66 82 ASN A C 1
ATOM 660 O O . ASN A 1 82 ? 5.454 10.855 -0.418 1.00 50.66 82 ASN A O 1
ATOM 664 N N . SER A 1 83 ? 7.165 11.738 0.729 1.00 54.38 83 SER A N 1
ATOM 665 C CA . SER A 1 83 ? 7.838 10.475 1.070 1.00 54.38 83 SER A CA 1
ATOM 666 C C . SER A 1 83 ? 7.245 9.861 2.346 1.00 54.38 83 SER A C 1
ATOM 668 O O . SER A 1 83 ? 7.364 10.474 3.408 1.00 54.38 83 SER A O 1
ATOM 670 N N . PRO A 1 84 ? 6.600 8.685 2.291 1.00 56.16 84 PRO A N 1
ATOM 671 C CA . PRO A 1 84 ? 6.085 8.059 3.498 1.00 56.16 84 PRO A CA 1
ATOM 672 C C . PRO A 1 84 ? 7.218 7.458 4.333 1.00 56.16 84 PRO A C 1
ATOM 674 O O . PRO A 1 84 ? 7.974 6.625 3.841 1.00 56.16 84 PRO A O 1
ATOM 677 N N . ASP A 1 85 ? 7.295 7.861 5.598 1.00 58.75 85 ASP A N 1
ATOM 678 C CA . ASP A 1 85 ? 8.059 7.158 6.627 1.00 58.75 85 ASP A CA 1
ATOM 679 C C . ASP A 1 85 ? 7.132 6.119 7.264 1.00 58.75 85 ASP A C 1
ATOM 681 O O . ASP A 1 85 ? 6.125 6.473 7.881 1.00 58.75 85 ASP A O 1
ATOM 685 N N . VAL A 1 86 ? 7.389 4.833 7.029 1.00 62.31 86 VAL A N 1
ATOM 686 C CA . VAL A 1 86 ? 6.498 3.750 7.462 1.00 62.31 86 VAL A CA 1
ATOM 687 C C . VAL A 1 86 ? 7.209 2.923 8.524 1.00 62.31 86 VAL A C 1
ATOM 689 O O . VAL A 1 86 ? 8.091 2.121 8.221 1.00 62.31 86 VAL A O 1
ATOM 692 N N . ALA A 1 87 ? 6.772 3.077 9.773 1.00 63.28 87 ALA A N 1
ATOM 693 C CA . ALA A 1 87 ? 7.238 2.285 10.907 1.00 63.28 87 ALA A CA 1
ATOM 694 C C . ALA A 1 87 ? 6.072 1.477 11.488 1.00 63.28 87 ALA A C 1
ATOM 696 O O . ALA A 1 87 ? 5.302 1.992 12.295 1.00 63.28 87 ALA A O 1
ATOM 697 N N . SER A 1 88 ? 5.904 0.228 11.042 1.00 69.81 88 SER A N 1
ATOM 698 C CA . SER A 1 88 ? 4.907 -0.719 11.551 1.00 69.81 88 SER A CA 1
ATOM 699 C C . SER A 1 88 ? 5.498 -2.127 11.638 1.00 69.81 88 SER A C 1
ATOM 701 O O . SER A 1 88 ? 5.724 -2.765 10.609 1.00 69.81 88 SER A O 1
ATOM 703 N N . PRO A 1 89 ? 5.712 -2.662 12.852 1.00 71.75 89 PRO A N 1
ATOM 704 C CA . PRO A 1 89 ? 6.320 -3.979 13.021 1.00 71.75 89 PRO A CA 1
ATOM 705 C C . PRO A 1 89 ? 5.412 -5.130 12.566 1.00 71.75 89 PRO A C 1
ATOM 707 O O . PRO A 1 89 ? 5.908 -6.226 12.325 1.00 71.75 89 PRO A O 1
ATOM 710 N N . SER A 1 90 ? 4.105 -4.899 12.410 1.00 79.25 90 SER A N 1
ATOM 711 C CA . SER A 1 90 ? 3.110 -5.924 12.046 1.00 79.25 90 SER A CA 1
ATOM 712 C C . SER A 1 90 ? 2.599 -5.808 10.606 1.00 79.25 90 SER A C 1
ATOM 714 O O . SER A 1 90 ? 1.648 -6.507 10.237 1.00 79.25 90 SER A O 1
ATOM 716 N N . LEU A 1 91 ? 3.186 -4.918 9.799 1.00 83.94 91 LEU A N 1
ATOM 717 C CA . LEU A 1 91 ? 2.720 -4.637 8.449 1.00 83.94 91 LEU A CA 1
ATOM 718 C C . LEU A 1 91 ? 2.939 -5.839 7.533 1.00 83.94 91 LEU A C 1
ATOM 720 O O . LEU A 1 91 ? 4.041 -6.093 7.072 1.00 83.94 91 LEU A O 1
ATOM 724 N N . TRP A 1 92 ? 1.858 -6.546 7.222 1.00 89.50 92 TRP A N 1
ATOM 725 C CA . TRP A 1 92 ? 1.880 -7.723 6.359 1.00 89.50 92 TRP A CA 1
ATOM 726 C C . TRP A 1 92 ? 1.739 -7.369 4.873 1.00 89.50 92 TRP A C 1
ATOM 728 O O . TRP A 1 92 ? 2.388 -7.984 4.024 1.00 89.50 92 TRP A O 1
ATOM 738 N N . ARG A 1 93 ? 0.912 -6.363 4.559 1.00 90.94 93 ARG A N 1
ATOM 739 C CA . ARG A 1 93 ? 0.645 -5.904 3.195 1.00 90.94 93 ARG A CA 1
ATOM 740 C C . ARG A 1 93 ? 0.765 -4.395 3.070 1.00 90.94 93 ARG A C 1
ATOM 742 O O . ARG A 1 93 ? 0.098 -3.649 3.792 1.00 90.94 93 ARG A O 1
ATOM 749 N N . PHE A 1 94 ? 1.530 -3.959 2.079 1.00 88.12 94 PHE A N 1
ATOM 750 C CA . PHE A 1 94 ? 1.720 -2.554 1.760 1.00 88.12 94 PHE A CA 1
ATOM 751 C C . PHE A 1 94 ? 1.270 -2.256 0.330 1.00 88.12 94 PHE A C 1
ATOM 753 O O . PHE A 1 94 ? 1.811 -2.799 -0.629 1.00 88.12 94 PHE A O 1
ATOM 760 N N . THR A 1 95 ? 0.276 -1.381 0.184 1.00 88.44 95 THR A N 1
ATOM 761 C CA . THR A 1 95 ? -0.192 -0.897 -1.116 1.00 88.44 95 THR A CA 1
ATOM 762 C C . THR A 1 95 ? 0.219 0.556 -1.299 1.00 88.44 95 THR A C 1
ATOM 764 O O . THR A 1 95 ? -0.127 1.420 -0.490 1.00 88.44 95 THR A O 1
ATOM 767 N N . ILE A 1 96 ? 0.865 0.851 -2.417 1.00 84.62 96 ILE A N 1
ATOM 768 C CA . ILE A 1 96 ? 1.227 2.197 -2.837 1.00 84.62 96 ILE A CA 1
ATOM 769 C C . ILE A 1 96 ? 0.440 2.535 -4.098 1.00 84.62 96 ILE A C 1
ATOM 771 O O . ILE A 1 96 ? 0.520 1.839 -5.106 1.00 84.62 96 ILE A O 1
ATOM 775 N N . LYS A 1 97 ? -0.328 3.620 -4.057 1.00 84.00 97 LYS A N 1
ATOM 776 C CA . LYS A 1 97 ? -1.104 4.129 -5.186 1.00 84.00 97 LYS A CA 1
ATOM 777 C C . LYS A 1 97 ? -0.440 5.385 -5.728 1.00 84.00 97 LYS A C 1
ATOM 779 O O . LYS A 1 97 ? -0.321 6.387 -5.026 1.00 84.00 97 LYS A O 1
ATOM 784 N N . MET A 1 98 ? -0.038 5.327 -6.993 1.00 79.69 98 MET A N 1
ATOM 785 C CA . MET A 1 98 ? 0.593 6.421 -7.724 1.00 79.69 98 MET A CA 1
ATOM 786 C C . MET A 1 98 ? -0.418 7.032 -8.693 1.00 79.69 98 MET A C 1
ATOM 788 O O . MET A 1 98 ? -0.516 6.652 -9.857 1.00 79.69 98 MET A O 1
ATOM 792 N N . LEU A 1 99 ? -1.199 8.003 -8.214 1.00 73.94 99 LEU A N 1
ATOM 793 C CA . LEU A 1 99 ? -2.299 8.577 -9.000 1.00 73.94 99 LEU A CA 1
ATOM 794 C C . LEU A 1 99 ? -1.882 9.647 -10.021 1.00 73.94 99 LEU A C 1
ATOM 796 O O . LEU A 1 99 ? -2.728 10.149 -10.766 1.00 73.94 99 LEU A O 1
ATOM 800 N N . ASN A 1 100 ? -0.609 10.049 -10.049 1.00 72.44 100 ASN A N 1
ATOM 801 C CA . ASN A 1 100 ? -0.124 10.995 -11.049 1.00 72.44 100 ASN A CA 1
ATOM 802 C C . ASN A 1 100 ? 0.272 10.252 -12.327 1.00 72.44 100 ASN A C 1
ATOM 804 O O . ASN A 1 100 ? 1.215 9.463 -12.313 1.00 72.44 100 ASN A O 1
ATOM 808 N N . THR A 1 101 ? -0.450 10.489 -13.421 1.00 69.81 101 THR A N 1
ATOM 809 C CA . THR A 1 101 ? -0.214 9.825 -14.711 1.00 69.81 101 THR A CA 1
ATOM 810 C C . THR A 1 101 ? 1.016 10.354 -15.438 1.00 69.81 101 THR A C 1
ATOM 812 O O . THR A 1 101 ? 1.518 9.675 -16.327 1.00 69.81 101 THR A O 1
ATOM 815 N N . ASN A 1 102 ? 1.530 11.530 -15.062 1.00 69.25 102 ASN A N 1
ATOM 816 C CA . ASN A 1 102 ? 2.758 12.061 -15.634 1.00 69.25 102 ASN A CA 1
ATOM 817 C C . ASN A 1 102 ? 3.977 11.613 -14.793 1.00 69.25 102 ASN A C 1
ATOM 819 O O . ASN A 1 102 ? 4.087 12.010 -13.626 1.00 69.25 102 ASN A O 1
ATOM 823 N N . PRO A 1 103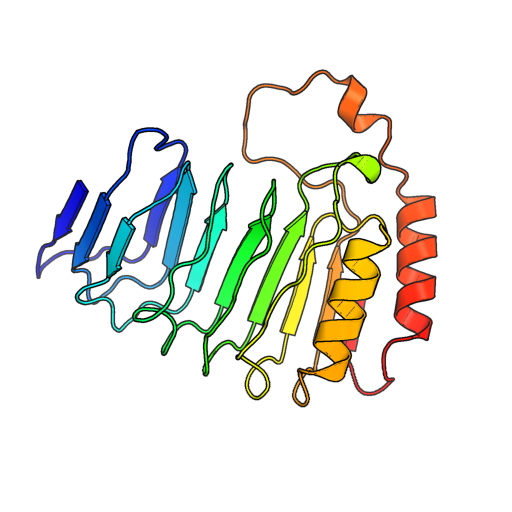 ? 4.904 10.816 -15.368 1.00 67.44 103 PRO A N 1
ATOM 824 C CA . PRO A 1 103 ? 6.101 10.343 -14.677 1.00 67.44 103 PRO A CA 1
ATOM 825 C C . PRO A 1 103 ? 6.986 11.470 -14.132 1.00 67.44 103 PRO A C 1
ATOM 827 O O . PRO A 1 103 ? 7.629 11.277 -13.109 1.00 67.44 103 PRO A O 1
ATOM 830 N N . THR A 1 104 ? 7.002 12.655 -14.756 1.00 68.00 104 THR A N 1
ATOM 831 C CA . THR A 1 104 ? 7.870 13.769 -14.325 1.00 68.00 104 THR A CA 1
ATOM 832 C C . THR A 1 104 ? 7.470 14.355 -12.974 1.00 68.00 104 THR A C 1
ATOM 834 O O . THR A 1 104 ? 8.287 14.974 -12.303 1.00 68.00 104 THR A O 1
ATOM 837 N N . PHE A 1 105 ? 6.219 14.157 -12.555 1.00 66.62 105 PHE A N 1
ATOM 838 C CA . PHE A 1 105 ? 5.744 14.554 -11.230 1.00 66.62 105 PHE A CA 1
ATO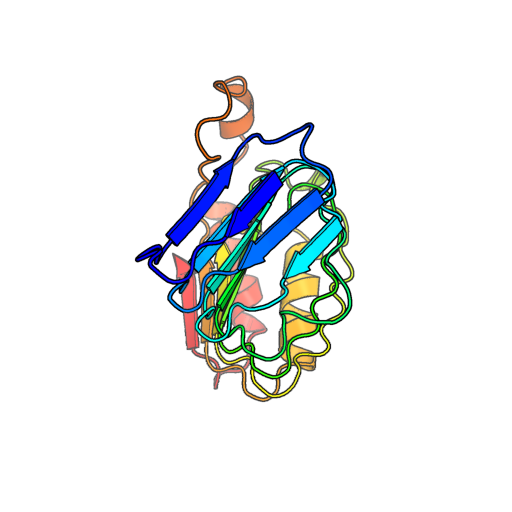M 839 C C . PHE A 1 105 ? 5.905 13.438 -10.186 1.00 66.62 105 PHE A C 1
ATOM 841 O O . PHE A 1 105 ? 5.490 13.599 -9.037 1.00 66.62 105 PHE A O 1
ATOM 848 N N . ARG A 1 106 ? 6.480 12.291 -10.572 1.00 69.25 106 ARG A N 1
ATOM 849 C CA . ARG A 1 106 ? 6.874 11.221 -9.653 1.00 69.25 106 ARG A CA 1
ATOM 850 C C . ARG A 1 106 ? 8.323 11.484 -9.240 1.00 69.25 106 ARG A C 1
ATOM 852 O O . ARG A 1 106 ? 9.254 10.960 -9.836 1.00 69.25 106 ARG A O 1
ATOM 859 N N . THR A 1 107 ? 8.514 12.360 -8.263 1.00 61.00 107 THR A N 1
ATOM 860 C CA . THR A 1 107 ? 9.841 12.673 -7.711 1.00 61.00 107 THR A CA 1
ATOM 861 C C . THR A 1 107 ? 10.430 11.492 -6.933 1.00 61.00 107 THR A C 1
ATOM 863 O O . THR A 1 107 ? 9.684 10.625 -6.470 1.00 61.00 107 THR A O 1
ATOM 866 N N . GLU A 1 108 ? 11.763 11.451 -6.804 1.00 53.50 108 GLU A N 1
ATOM 867 C CA . GLU A 1 108 ? 12.486 10.516 -5.929 1.00 53.50 108 GLU A CA 1
ATOM 868 C C . GLU A 1 108 ? 11.934 10.605 -4.506 1.00 53.50 108 GLU A C 1
ATOM 870 O O . GLU A 1 108 ? 11.868 11.675 -3.898 1.00 53.50 108 GLU A O 1
ATOM 875 N N . ARG A 1 109 ? 11.478 9.468 -3.987 1.00 60.41 109 ARG A N 1
ATOM 876 C CA . ARG A 1 109 ? 10.834 9.367 -2.679 1.00 60.41 109 ARG A CA 1
ATOM 877 C C . ARG A 1 109 ? 11.629 8.359 -1.876 1.00 60.41 109 ARG A C 1
ATOM 879 O O . ARG A 1 109 ? 11.529 7.161 -2.118 1.00 60.41 109 ARG A O 1
ATOM 886 N N . ARG A 1 110 ? 12.415 8.846 -0.917 1.00 53.09 110 ARG A N 1
ATOM 887 C CA . ARG A 1 110 ? 13.048 7.985 0.084 1.00 53.09 110 ARG A CA 1
ATOM 888 C C . ARG A 1 110 ? 11.950 7.458 0.994 1.00 53.09 110 ARG A C 1
ATOM 890 O O . ARG A 1 110 ? 11.486 8.175 1.871 1.00 53.09 110 ARG A O 1
ATOM 897 N N . VAL A 1 111 ? 11.485 6.244 0.738 1.00 56.31 111 VAL A N 1
ATOM 898 C CA . VAL A 1 111 ? 10.634 5.543 1.696 1.00 56.31 111 VAL A CA 1
ATOM 899 C C . VAL A 1 111 ? 11.569 4.915 2.709 1.00 56.31 111 VAL A C 1
ATOM 901 O O . VAL A 1 111 ? 12.271 3.963 2.389 1.00 56.31 111 VAL A O 1
ATOM 904 N N . THR A 1 112 ? 11.608 5.465 3.915 1.00 55.28 112 THR A N 1
ATOM 905 C CA . THR A 1 112 ? 12.210 4.777 5.052 1.00 55.28 112 THR A CA 1
ATOM 906 C C . THR A 1 112 ? 11.194 3.769 5.571 1.00 55.28 112 THR A C 1
ATOM 908 O O . THR A 1 112 ? 10.076 4.123 5.948 1.00 55.28 112 THR A O 1
ATOM 911 N N . MET A 1 113 ? 11.549 2.485 5.509 1.00 58.97 113 MET A N 1
ATOM 912 C CA . MET A 1 113 ? 10.731 1.406 6.057 1.00 58.97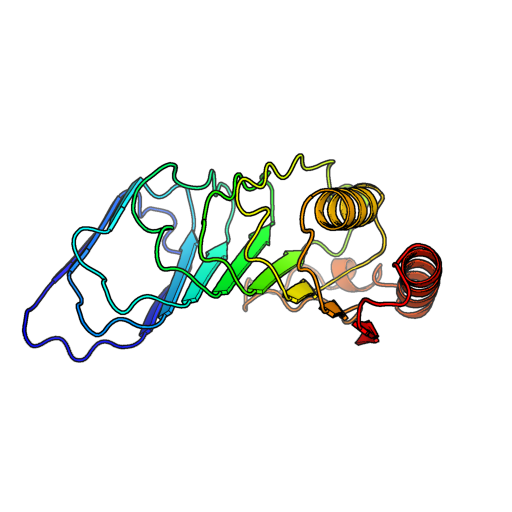 113 MET A CA 1
ATOM 913 C C . MET A 1 113 ? 11.427 0.779 7.258 1.00 58.97 113 MET A C 1
ATOM 915 O O . MET A 1 113 ? 12.398 0.042 7.112 1.00 58.97 113 MET A O 1
ATOM 919 N N . GLU A 1 114 ? 10.852 0.981 8.439 1.00 59.47 114 GLU A N 1
ATOM 920 C CA . GLU A 1 114 ? 11.214 0.262 9.668 1.00 59.47 114 GLU A CA 1
ATOM 921 C C . GLU A 1 114 ? 10.281 -0.953 9.884 1.00 59.47 114 GLU A C 1
ATOM 923 O O . GLU A 1 114 ? 9.901 -1.289 11.002 1.00 59.47 114 GLU A O 1
ATOM 928 N N . CYS A 1 115 ? 9.854 -1.604 8.791 1.00 55.50 115 CYS A N 1
ATOM 929 C CA . CYS A 1 115 ? 8.892 -2.727 8.784 1.00 55.50 115 CYS A CA 1
ATOM 930 C C . CYS A 1 115 ? 9.517 -4.050 8.295 1.00 55.50 115 CYS A C 1
ATOM 932 O O . CYS A 1 115 ? 8.817 -4.930 7.796 1.00 55.50 115 CYS A O 1
ATOM 934 N N . GLN A 1 116 ? 10.845 -4.157 8.372 1.00 59.91 116 GLN A N 1
ATOM 935 C CA . GLN A 1 116 ? 11.690 -5.053 7.563 1.00 59.91 116 GLN A CA 1
ATOM 936 C C . GLN A 1 116 ? 11.360 -6.557 7.670 1.00 59.91 116 GLN A C 1
ATOM 938 O O . GLN A 1 116 ? 11.669 -7.322 6.761 1.00 59.91 116 GLN A O 1
ATOM 943 N N . TYR A 1 117 ? 10.690 -6.991 8.743 1.00 61.47 117 TYR A N 1
ATOM 944 C CA . TYR A 1 117 ? 10.541 -8.414 9.075 1.00 61.47 117 TYR A CA 1
ATOM 945 C C . TYR A 1 117 ? 9.128 -8.993 8.909 1.00 61.47 117 TYR A C 1
ATOM 947 O O . TYR A 1 117 ? 8.959 -10.199 9.054 1.00 61.47 117 TYR A O 1
ATOM 955 N N . SER A 1 118 ? 8.098 -8.184 8.640 1.00 79.38 118 SER A N 1
ATOM 956 C CA . SER A 1 118 ? 6.705 -8.675 8.573 1.00 79.38 118 SER A CA 1
ATOM 957 C C . SER A 1 118 ? 6.031 -8.507 7.216 1.00 79.38 118 SER A C 1
ATOM 959 O O . SER A 1 118 ? 5.003 -9.149 6.971 1.00 79.38 118 SER A O 1
ATOM 961 N N . LEU A 1 119 ? 6.613 -7.700 6.326 1.00 87.81 119 LEU A N 1
ATOM 962 C CA . LEU A 1 119 ? 6.048 -7.430 5.011 1.00 87.81 119 LEU A CA 1
ATOM 963 C C . LEU A 1 119 ? 6.154 -8.660 4.106 1.00 87.81 119 LEU A C 1
ATOM 965 O O . LEU A 1 119 ? 7.252 -9.089 3.769 1.00 87.81 119 LEU A O 1
ATOM 969 N N . LYS A 1 120 ? 5.003 -9.182 3.667 1.00 92.31 120 LYS A N 1
ATOM 970 C CA . LYS A 1 120 ? 4.917 -10.322 2.739 1.00 92.31 120 LYS A CA 1
ATOM 971 C C . LYS A 1 120 ? 4.340 -9.949 1.384 1.00 92.31 120 LYS A C 1
ATOM 973 O O . LYS A 1 120 ? 4.664 -10.597 0.394 1.00 92.31 120 LYS A O 1
ATOM 978 N N . GLU A 1 121 ? 3.502 -8.917 1.327 1.00 94.38 121 GLU A N 1
ATOM 979 C CA . GLU A 1 121 ? 2.847 -8.492 0.092 1.00 94.38 121 GLU A CA 1
ATOM 980 C C . GLU A 1 121 ? 3.080 -7.007 -0.187 1.00 94.38 121 GLU A C 1
ATOM 982 O O . GLU A 1 121 ? 2.765 -6.144 0.636 1.00 94.38 121 GLU A O 1
ATOM 987 N N . LEU A 1 122 ? 3.570 -6.710 -1.387 1.00 92.38 122 LEU A N 1
ATOM 988 C CA . LEU A 1 122 ? 3.696 -5.360 -1.922 1.00 92.38 122 LEU A CA 1
ATOM 989 C C . LEU A 1 122 ? 2.781 -5.203 -3.138 1.00 92.38 122 LEU A C 1
ATOM 991 O O . LEU A 1 122 ? 2.785 -6.030 -4.047 1.00 92.38 122 LEU A O 1
ATOM 995 N N . GLU A 1 123 ? 2.026 -4.114 -3.185 1.00 93.50 123 GLU A N 1
ATOM 996 C CA . GLU A 1 123 ? 1.167 -3.768 -4.315 1.00 93.50 123 GLU A CA 1
ATOM 997 C C . GLU A 1 123 ? 1.462 -2.338 -4.780 1.00 93.50 123 GLU A C 1
ATOM 999 O O . GLU A 1 123 ? 1.354 -1.394 -3.999 1.00 93.50 123 GLU A O 1
ATOM 1004 N N . LEU A 1 124 ? 1.798 -2.160 -6.058 1.00 90.38 124 LEU A N 1
ATOM 1005 C CA . LEU A 1 124 ? 1.947 -0.851 -6.692 1.00 90.38 124 LEU A CA 1
ATOM 1006 C C . LEU A 1 124 ? 0.819 -0.638 -7.696 1.00 90.38 124 LEU A C 1
ATOM 1008 O O . LEU A 1 124 ? 0.731 -1.348 -8.694 1.00 90.38 124 LEU A O 1
ATOM 1012 N N . VAL A 1 125 ? -0.025 0.362 -7.449 1.00 88.50 125 VAL A N 1
ATOM 1013 C CA . VAL A 1 125 ? -1.158 0.719 -8.309 1.00 88.50 125 VAL A CA 1
ATOM 1014 C C . VAL A 1 125 ? -0.847 1.956 -9.131 1.00 88.50 125 VAL A C 1
ATOM 1016 O O . VAL A 1 125 ? -0.485 2.998 -8.581 1.00 88.50 125 VAL A O 1
ATOM 1019 N N . GLY A 1 126 ? -1.059 1.861 -10.444 1.00 86.62 126 GLY A N 1
ATOM 1020 C CA . GLY A 1 126 ? -0.733 2.927 -11.383 1.00 86.62 126 GLY A CA 1
ATOM 1021 C C . GLY A 1 126 ? 0.767 3.007 -11.636 1.00 86.62 126 GLY A C 1
ATOM 1022 O O . GLY A 1 126 ? 1.322 4.104 -11.665 1.00 86.62 126 GLY A O 1
ATOM 1023 N N . PHE A 1 127 ? 1.436 1.868 -11.793 1.00 87.69 127 PHE A N 1
ATOM 1024 C CA . PHE A 1 127 ? 2.866 1.810 -12.088 1.00 87.69 127 PHE A CA 1
ATOM 1025 C C . PHE A 1 127 ? 3.148 2.200 -13.546 1.00 87.69 127 PHE A C 1
ATOM 1027 O O . PHE A 1 127 ? 2.525 1.663 -14.464 1.00 87.69 127 PHE A O 1
ATOM 1034 N N . CYS A 1 128 ? 4.096 3.118 -13.771 1.00 86.06 128 CYS A N 1
ATOM 1035 C CA . CYS A 1 128 ? 4.540 3.508 -15.120 1.00 86.06 128 CYS A CA 1
ATOM 1036 C C . CYS A 1 128 ? 6.041 3.277 -15.364 1.00 86.06 128 CYS A C 1
ATOM 1038 O O . CYS A 1 128 ? 6.559 3.592 -16.442 1.00 86.06 128 CYS A O 1
ATOM 1040 N N . GLY A 1 129 ? 6.745 2.727 -14.370 1.00 86.06 129 GLY A N 1
ATOM 1041 C CA . GLY A 1 129 ? 8.175 2.448 -14.437 1.00 86.06 129 GLY A CA 1
ATOM 1042 C C . GLY A 1 129 ? 9.042 3.696 -14.345 1.00 86.06 129 GLY A C 1
ATOM 1043 O O . GLY A 1 129 ? 10.113 3.726 -14.948 1.00 86.06 129 GLY A O 1
ATOM 1044 N N . ALA A 1 130 ? 8.584 4.732 -13.635 1.00 83.62 130 ALA A N 1
ATOM 1045 C CA . ALA A 1 130 ? 9.445 5.865 -13.308 1.00 83.62 130 ALA A CA 1
ATOM 1046 C C . ALA A 1 130 ? 10.629 5.401 -12.439 1.00 83.62 130 ALA A C 1
ATOM 1048 O O . ALA A 1 130 ? 10.496 4.444 -11.673 1.00 83.62 130 ALA A O 1
ATOM 1049 N N . ALA A 1 131 ? 11.776 6.083 -12.540 1.00 82.56 131 ALA A N 1
ATOM 1050 C CA . ALA A 1 131 ? 12.994 5.714 -11.808 1.00 82.56 131 ALA A CA 1
ATOM 1051 C C . ALA A 1 131 ? 12.738 5.566 -10.299 1.00 82.56 131 ALA A C 1
ATOM 1053 O O . ALA A 1 131 ? 13.060 4.531 -9.723 1.00 82.56 131 ALA A O 1
ATOM 1054 N N . CYS A 1 132 ? 12.011 6.516 -9.708 1.00 78.00 132 CYS A N 1
ATOM 1055 C CA . CYS A 1 132 ? 11.635 6.491 -8.297 1.00 78.00 132 CYS A CA 1
ATOM 1056 C C . CYS A 1 132 ? 10.765 5.285 -7.896 1.00 78.00 132 CYS A C 1
ATOM 1058 O O . CYS A 1 132 ? 10.838 4.828 -6.760 1.00 78.00 132 CYS A O 1
ATOM 1060 N N . GLU A 1 133 ? 9.937 4.750 -8.802 1.00 83.56 133 GLU A N 1
ATOM 1061 C CA . GLU A 1 133 ? 9.129 3.556 -8.524 1.00 83.56 133 GLU A CA 1
ATOM 1062 C C . GLU A 1 133 ? 9.989 2.300 -8.539 1.00 83.56 133 GLU A C 1
ATOM 1064 O O . GLU A 1 133 ? 9.816 1.420 -7.702 1.00 83.56 133 GLU A O 1
ATOM 1069 N N . VAL A 1 134 ? 10.917 2.222 -9.494 1.00 86.88 134 VAL A N 1
ATOM 1070 C CA . VAL A 1 134 ? 11.859 1.107 -9.592 1.00 86.88 134 VAL A CA 1
ATOM 1071 C C . VAL A 1 134 ? 12.780 1.103 -8.377 1.00 86.88 134 VAL A C 1
ATOM 1073 O O . VAL A 1 134 ? 12.925 0.065 -7.745 1.00 86.88 134 VAL A O 1
ATOM 1076 N N . GLU A 1 135 ? 13.347 2.252 -8.009 1.00 84.50 135 GLU A N 1
ATOM 1077 C CA . GLU A 1 135 ? 14.182 2.409 -6.813 1.00 84.50 135 GLU A CA 1
ATOM 1078 C C . GLU A 1 135 ? 13.441 2.014 -5.541 1.00 84.50 135 GLU A C 1
ATOM 1080 O O . GLU A 1 135 ? 13.992 1.295 -4.715 1.00 84.50 135 GLU A O 1
ATOM 1085 N N . LEU A 1 136 ? 12.172 2.410 -5.408 1.00 82.88 136 LEU A N 1
ATOM 1086 C CA . LEU A 1 136 ? 11.344 2.009 -4.278 1.00 82.88 136 LEU A CA 1
ATOM 1087 C C . LEU A 1 136 ? 11.156 0.491 -4.211 1.00 82.88 136 LEU A C 1
ATOM 1089 O O . LEU A 1 136 ? 11.304 -0.098 -3.144 1.00 82.88 136 LEU A O 1
ATOM 1093 N N . VAL A 1 137 ? 10.855 -0.156 -5.340 1.00 88.25 137 VAL A N 1
ATOM 1094 C CA . VAL A 1 137 ? 10.719 -1.618 -5.380 1.00 88.25 137 VAL A CA 1
ATOM 1095 C C . VAL A 1 137 ? 12.039 -2.297 -5.019 1.00 88.25 137 VAL A C 1
ATOM 1097 O O . VAL A 1 137 ? 12.027 -3.221 -4.212 1.00 88.25 137 VAL A O 1
ATOM 1100 N N . MET A 1 138 ? 13.170 -1.829 -5.557 1.00 88.62 138 MET A N 1
ATOM 1101 C CA . MET A 1 138 ? 14.487 -2.388 -5.232 1.00 88.62 138 MET A CA 1
ATOM 1102 C C . MET A 1 138 ? 14.832 -2.197 -3.753 1.00 88.62 138 MET A C 1
ATOM 1104 O O . MET A 1 138 ? 15.243 -3.150 -3.101 1.00 88.62 138 MET A O 1
ATOM 1108 N N . HIS A 1 139 ? 14.571 -1.015 -3.193 1.00 83.81 139 HIS A N 1
ATOM 1109 C CA . HIS A 1 139 ? 14.781 -0.751 -1.773 1.00 83.81 139 HIS A CA 1
ATOM 1110 C C . HIS A 1 139 ? 13.945 -1.687 -0.890 1.00 83.81 139 HIS A C 1
ATOM 1112 O O . HIS A 1 139 ? 14.449 -2.231 0.090 1.00 83.81 139 HIS A O 1
ATOM 1118 N N . ILE A 1 140 ? 12.677 -1.927 -1.244 1.00 85.00 140 ILE A N 1
ATOM 1119 C CA . ILE A 1 140 ? 11.825 -2.867 -0.504 1.00 85.00 140 ILE A CA 1
ATOM 1120 C C . ILE A 1 140 ? 12.345 -4.299 -0.649 1.00 85.00 140 ILE A C 1
ATOM 1122 O O . ILE A 1 140 ? 12.403 -5.007 0.347 1.00 85.00 140 ILE A O 1
ATOM 1126 N N . LEU A 1 141 ? 12.761 -4.720 -1.843 1.00 88.12 141 LEU A N 1
ATOM 1127 C CA . LEU A 1 141 ? 13.353 -6.044 -2.066 1.00 88.12 141 LEU A CA 1
ATOM 1128 C C . LEU A 1 141 ? 14.621 -6.273 -1.231 1.00 88.12 141 LEU A C 1
ATOM 1130 O O . LEU A 1 141 ? 14.832 -7.376 -0.738 1.00 88.12 141 LEU A O 1
ATOM 1134 N N . GLU A 1 142 ? 15.448 -5.242 -1.066 1.00 86.62 142 GLU A N 1
ATOM 1135 C CA . GLU A 1 142 ? 16.675 -5.300 -0.263 1.00 86.62 142 GLU A CA 1
ATOM 1136 C C . GLU A 1 142 ? 16.395 -5.383 1.245 1.00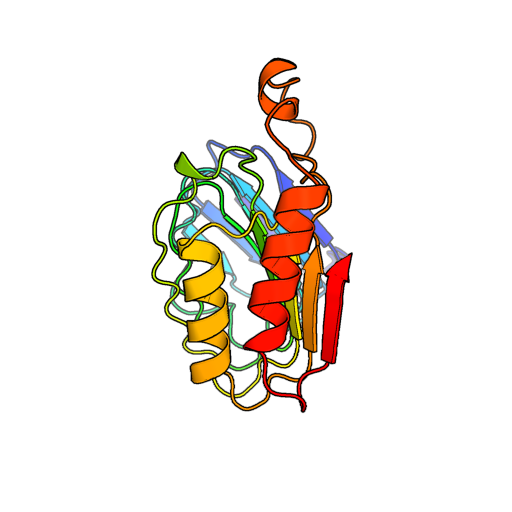 86.62 142 GLU A C 1
ATOM 1138 O O . GLU A 1 142 ? 17.173 -5.990 1.978 1.00 86.62 142 GLU A O 1
ATOM 1143 N N . ASN A 1 143 ? 15.298 -4.778 1.716 1.00 81.81 143 ASN A N 1
ATOM 1144 C CA . ASN A 1 143 ? 15.016 -4.616 3.146 1.00 81.81 143 ASN A CA 1
ATOM 1145 C C . ASN A 1 143 ? 13.918 -5.551 3.686 1.00 81.81 143 ASN A C 1
ATOM 1147 O O . ASN A 1 143 ? 13.886 -5.808 4.886 1.00 81.81 143 ASN A O 1
ATOM 1151 N N . ALA A 1 144 ? 13.007 -6.050 2.845 1.00 86.25 144 ALA A N 1
ATOM 1152 C CA . ALA A 1 144 ? 11.889 -6.907 3.241 1.00 86.25 144 ALA A CA 1
ATOM 1153 C C . ALA A 1 144 ? 12.208 -8.386 2.979 1.00 86.25 144 ALA A C 1
ATOM 1155 O O . ALA A 1 144 ? 11.851 -8.949 1.944 1.00 86.25 144 ALA A O 1
ATOM 1156 N N . VAL A 1 145 ? 12.866 -9.026 3.946 1.00 86.50 145 VAL A N 1
ATOM 1157 C CA . VAL A 1 145 ? 13.370 -10.407 3.815 1.00 86.50 145 VAL A CA 1
ATOM 1158 C C . VAL A 1 145 ? 12.269 -11.467 3.669 1.00 86.50 145 VAL A C 1
ATOM 1160 O O . VAL A 1 145 ? 12.487 -12.495 3.036 1.00 86.50 145 VAL A O 1
ATOM 1163 N N . GLU A 1 146 ? 11.079 -11.205 4.213 1.00 89.75 146 GLU A N 1
ATOM 1164 C CA . GLU A 1 146 ? 9.911 -12.101 4.166 1.00 89.75 146 GLU A CA 1
ATOM 1165 C C . GLU A 1 146 ? 8.973 -11.806 2.982 1.00 89.75 146 GLU A C 1
ATOM 1167 O O . GLU A 1 146 ? 7.856 -12.331 2.937 1.00 89.75 146 GLU A O 1
ATOM 1172 N N . LEU A 1 147 ? 9.375 -10.952 2.032 1.00 92.38 147 LEU A N 1
ATOM 1173 C CA . LEU A 1 147 ? 8.515 -10.577 0.914 1.00 92.38 147 LEU A CA 1
ATOM 1174 C C . LEU A 1 147 ? 8.241 -11.791 0.016 1.00 92.38 147 LEU A C 1
ATOM 1176 O O . LEU A 1 147 ? 9.148 -12.381 -0.561 1.00 92.38 147 LEU A O 1
ATOM 1180 N N . GLN A 1 148 ? 6.966 -12.146 -0.120 1.00 95.00 148 GLN A N 1
ATOM 1181 C CA . GLN A 1 148 ? 6.508 -13.325 -0.859 1.00 95.00 148 GLN A CA 1
ATOM 1182 C C . GLN A 1 148 ? 5.847 -12.957 -2.179 1.00 95.00 148 GLN A C 1
ATOM 1184 O O . GLN A 1 148 ? 5.858 -13.760 -3.108 1.00 95.00 148 GLN A O 1
ATOM 1189 N N . LYS A 1 149 ? 5.264 -11.757 -2.274 1.00 96.56 149 LYS A N 1
ATOM 1190 C CA . LYS A 1 149 ? 4.478 -11.349 -3.434 1.00 96.56 149 LYS A CA 1
ATOM 1191 C C . LYS A 1 149 ? 4.638 -9.874 -3.762 1.00 96.56 149 LYS A C 1
ATOM 1193 O O . LYS A 1 149 ? 4.508 -9.012 -2.893 1.00 96.56 149 LYS A O 1
ATOM 1198 N N . ILE A 1 150 ? 4.814 -9.591 -5.049 1.00 96.12 150 ILE A N 1
ATOM 1199 C CA . ILE A 1 150 ? 4.744 -8.255 -5.634 1.00 96.12 150 ILE A CA 1
ATOM 1200 C C . ILE A 1 150 ? 3.639 -8.241 -6.688 1.00 96.12 150 ILE A C 1
ATOM 1202 O O . ILE A 1 150 ? 3.634 -9.034 -7.627 1.00 96.12 150 ILE A O 1
ATOM 1206 N N . THR A 1 151 ? 2.710 -7.300 -6.547 1.00 95.81 151 THR A N 1
ATOM 1207 C CA . THR A 1 151 ? 1.679 -7.009 -7.543 1.00 95.81 151 THR A CA 1
ATOM 1208 C C . THR A 1 151 ? 1.942 -5.640 -8.157 1.00 95.81 151 THR A C 1
ATOM 1210 O O . THR A 1 151 ? 1.976 -4.637 -7.449 1.00 95.81 151 THR A O 1
ATOM 1213 N N . ILE A 1 152 ? 2.116 -5.593 -9.476 1.00 93.88 152 ILE A N 1
ATOM 1214 C CA . ILE A 1 152 ? 2.248 -4.360 -10.251 1.00 93.88 152 ILE A CA 1
ATOM 1215 C C . ILE A 1 152 ? 0.988 -4.179 -11.088 1.00 93.88 152 ILE A C 1
ATOM 1217 O O . ILE A 1 152 ? 0.752 -4.925 -12.034 1.00 93.88 152 ILE A O 1
ATOM 1221 N N . ASP A 1 153 ? 0.190 -3.173 -10.761 1.00 91.00 153 ASP A N 1
ATOM 1222 C CA . ASP A 1 153 ? -0.977 -2.784 -11.540 1.00 91.00 153 ASP A CA 1
ATOM 1223 C C . ASP A 1 153 ? -0.618 -1.612 -12.460 1.00 91.00 153 ASP A C 1
ATOM 1225 O O . ASP A 1 153 ? -0.380 -0.480 -12.023 1.00 91.00 153 ASP A O 1
ATOM 1229 N N . THR A 1 154 ? -0.556 -1.915 -13.758 1.00 88.00 154 THR A N 1
ATOM 1230 C CA . THR A 1 154 ? -0.213 -0.969 -14.832 1.00 88.00 154 THR A CA 1
ATOM 1231 C C . THR A 1 154 ? -1.438 -0.289 -15.440 1.00 88.00 154 THR A C 1
ATOM 1233 O O . THR A 1 154 ? -1.322 0.514 -16.378 1.00 88.00 154 THR A O 1
ATOM 1236 N N . ARG A 1 155 ? -2.636 -0.598 -14.932 1.00 84.19 155 ARG A N 1
ATOM 1237 C CA . ARG A 1 155 ? -3.877 0.025 -15.385 1.00 84.19 155 ARG A CA 1
ATOM 1238 C C . ARG A 1 155 ? -3.892 1.488 -14.973 1.00 84.19 155 ARG A C 1
ATOM 1240 O O . ARG A 1 155 ? -3.231 1.917 -14.027 1.00 84.19 155 ARG A O 1
ATOM 1247 N N . LEU A 1 156 ? -4.659 2.266 -15.727 1.00 77.75 156 LEU A N 1
ATOM 1248 C CA . LEU A 1 156 ? -4.797 3.692 -15.498 1.00 77.75 156 LEU A CA 1
ATOM 1249 C C . LEU A 1 156 ? -5.298 3.936 -14.059 1.00 77.75 156 LEU A C 1
ATOM 1251 O O . LEU A 1 156 ? -6.397 3.483 -13.718 1.00 77.75 156 LEU A O 1
ATOM 1255 N N . PRO A 1 157 ? -4.541 4.654 -13.211 1.00 72.75 157 PRO A N 1
ATOM 1256 C CA . PRO A 1 157 ? -4.963 4.904 -11.844 1.00 72.75 157 PRO A CA 1
ATOM 1257 C C . PRO A 1 157 ? -6.186 5.830 -11.833 1.00 72.75 157 PRO A C 1
ATOM 1259 O O . PRO A 1 157 ? -6.110 7.004 -12.197 1.00 72.75 157 PRO A O 1
ATOM 1262 N N . THR A 1 158 ? -7.340 5.325 -11.396 1.00 64.56 158 THR A N 1
ATOM 1263 C CA . THR A 1 158 ? -8.547 6.150 -11.264 1.00 64.56 158 THR A CA 1
ATOM 1264 C C . THR A 1 158 ? -8.454 7.011 -10.005 1.00 64.56 158 THR A C 1
ATOM 1266 O O . THR A 1 158 ? -8.478 6.482 -8.891 1.00 64.56 158 THR A O 1
ATOM 1269 N N . LYS A 1 159 ? -8.392 8.343 -10.148 1.00 56.22 159 LYS A N 1
ATOM 1270 C CA . LYS A 1 159 ? -8.520 9.252 -8.997 1.00 56.22 159 LYS A CA 1
ATOM 1271 C C . LYS A 1 159 ? -9.925 9.138 -8.389 1.00 56.22 159 LYS A C 1
ATOM 1273 O O . LYS A 1 159 ? -10.903 9.097 -9.140 1.00 56.22 159 LYS A O 1
ATOM 1278 N N . PRO A 1 160 ? -10.080 9.135 -7.053 1.00 48.78 160 PRO A N 1
ATOM 1279 C CA . PRO A 1 160 ? -11.396 9.136 -6.421 1.00 48.78 160 PRO A CA 1
ATOM 1280 C C . PRO A 1 160 ? -12.144 10.452 -6.703 1.00 48.78 160 PRO A C 1
ATOM 1282 O O . PRO A 1 160 ? -12.006 11.429 -5.971 1.00 48.78 160 PRO A O 1
ATOM 1285 N N . LYS A 1 161 ? -12.942 10.471 -7.781 1.00 44.53 161 LYS A N 1
ATOM 1286 C CA . LYS A 1 161 ? -13.951 11.483 -8.171 1.00 44.53 161 LYS A CA 1
ATOM 1287 C C . LYS A 1 161 ? -13.586 12.959 -7.924 1.00 44.53 161 LYS A C 1
ATOM 1289 O O . LYS A 1 161 ? -14.485 13.772 -7.696 1.00 44.53 161 LYS A O 1
ATOM 1294 N N . SER A 1 162 ? -12.313 13.354 -7.916 1.00 43.09 162 SER A N 1
ATOM 1295 C CA . SER A 1 162 ? -11.961 14.771 -8.054 1.00 43.09 162 SER A CA 1
ATOM 1296 C C . SER A 1 162 ? -12.445 15.218 -9.431 1.00 43.09 162 SER A C 1
ATOM 1298 O O . SER A 1 162 ? -12.417 14.396 -10.347 1.00 43.09 162 SER A O 1
ATOM 1300 N N . ARG A 1 163 ? -12.929 16.467 -9.540 1.00 43.31 163 ARG A N 1
ATOM 1301 C CA . ARG A 1 163 ? -13.418 17.107 -10.781 1.00 43.31 163 ARG A CA 1
ATOM 1302 C C . ARG A 1 163 ? -12.665 16.581 -12.006 1.00 43.31 163 ARG A C 1
ATOM 1304 O O . ARG A 1 163 ? -11.455 16.408 -11.852 1.00 43.31 163 ARG A O 1
ATOM 1311 N N . PRO A 1 164 ? -13.330 16.342 -13.155 1.00 40.28 164 PRO A N 1
ATOM 1312 C CA . PRO A 1 164 ? -12.665 15.818 -14.342 1.00 40.28 164 PRO A CA 1
ATOM 1313 C C . PRO A 1 164 ? -11.428 16.671 -14.595 1.00 40.28 164 PRO A C 1
ATOM 1315 O O . PRO A 1 164 ? -11.526 17.843 -14.956 1.00 40.28 164 PRO A O 1
ATOM 1318 N N . LEU A 1 165 ? -10.262 16.115 -14.261 1.00 45.91 165 LEU A N 1
ATOM 1319 C CA . LEU A 1 165 ? -9.008 16.709 -14.663 1.00 45.91 165 LEU A CA 1
ATOM 1320 C C . LEU A 1 165 ? -9.066 16.641 -16.174 1.00 45.91 165 LEU A C 1
ATOM 1322 O O . LEU A 1 165 ? -9.388 15.581 -16.714 1.00 45.91 165 LEU A O 1
ATOM 1326 N N . VAL A 1 166 ? -8.858 17.804 -16.784 1.00 43.69 166 VAL A N 1
ATOM 1327 C CA . VAL A 1 166 ? -8.812 18.048 -18.222 1.00 43.69 166 VAL A CA 1
ATOM 1328 C C . VAL A 1 166 ? -8.390 16.770 -18.948 1.00 43.69 166 VAL A C 1
ATOM 1330 O O . VAL A 1 166 ? -7.358 16.184 -18.606 1.00 43.69 166 VAL A O 1
ATOM 1333 N N . GLU A 1 167 ? -9.209 16.331 -19.908 1.00 44.81 167 GLU A N 1
ATOM 1334 C CA . GLU A 1 167 ? -9.074 15.086 -20.689 1.00 44.81 167 GLU A CA 1
ATOM 1335 C C . GLU A 1 167 ? -7.653 14.836 -21.242 1.00 44.81 167 GLU A C 1
ATOM 1337 O O . GLU A 1 167 ? -7.291 13.718 -21.601 1.00 44.81 167 GLU A O 1
ATOM 1342 N N . GLU A 1 168 ? -6.809 15.865 -21.264 1.00 46.72 168 GLU A N 1
ATOM 1343 C CA . GLU A 1 168 ? -5.407 15.841 -21.665 1.00 46.72 168 GLU A CA 1
ATOM 1344 C C . GLU A 1 168 ? -4.492 14.976 -20.778 1.00 46.72 168 GLU A C 1
ATOM 1346 O O . GLU A 1 168 ? -3.574 14.353 -21.309 1.00 46.72 168 GLU A O 1
ATOM 1351 N N . HIS A 1 169 ? -4.746 14.829 -19.469 1.00 50.53 169 HIS A N 1
ATOM 1352 C CA . HIS A 1 169 ? -3.883 14.015 -18.584 1.00 50.53 169 HIS A CA 1
ATOM 1353 C C . HIS A 1 169 ? -3.981 12.497 -18.817 1.00 50.53 169 HIS A C 1
ATOM 1355 O O . HIS A 1 169 ? -3.152 11.738 -18.305 1.00 50.53 169 HIS A O 1
ATOM 1361 N N . PHE A 1 170 ? -4.991 12.054 -19.568 1.00 52.34 170 PHE A N 1
ATOM 1362 C CA . PHE A 1 170 ? -5.205 10.651 -19.921 1.00 52.34 170 PHE A CA 1
ATOM 1363 C C . PHE A 1 170 ? -4.461 10.242 -21.198 1.00 52.34 170 PHE A C 1
ATOM 1365 O O . PHE A 1 170 ? -4.233 9.054 -21.413 1.00 52.34 170 PHE A O 1
ATOM 1372 N N . LYS A 1 171 ? -4.030 11.207 -22.025 1.00 56.38 171 LYS A N 1
ATOM 1373 C CA . LYS A 1 171 ? -3.369 10.932 -23.312 1.00 56.38 171 LYS A CA 1
ATOM 1374 C C . LYS A 1 171 ? -1.936 10.406 -23.169 1.00 56.38 171 LYS A C 1
ATOM 1376 O O . LYS A 1 171 ? -1.395 9.865 -24.125 1.00 56.38 171 LYS A O 1
ATOM 1381 N N . THR A 1 172 ? -1.317 10.545 -21.996 1.00 63.44 172 THR A N 1
ATOM 1382 C CA . THR A 1 172 ? 0.086 10.162 -21.760 1.00 63.44 172 THR A CA 1
ATOM 1383 C C . THR A 1 172 ? 0.264 8.757 -21.177 1.00 63.44 172 THR A C 1
ATOM 1385 O O . THR A 1 172 ? 1.402 8.307 -21.029 1.00 63.44 172 THR A O 1
ATOM 1388 N N . TRP A 1 173 ? -0.820 8.043 -20.843 1.00 76.88 173 TRP A N 1
ATOM 1389 C CA . TRP A 1 173 ? -0.718 6.703 -20.258 1.00 76.88 173 TRP A CA 1
ATOM 1390 C C . TRP A 1 173 ? -0.493 5.639 -21.335 1.00 76.88 173 TRP A C 1
ATOM 1392 O O . TRP A 1 173 ? -1.429 5.122 -21.942 1.00 76.88 173 TRP A O 1
ATOM 1402 N N . ASN A 1 174 ? 0.770 5.298 -21.577 1.00 84.69 174 ASN A N 1
ATOM 1403 C CA . ASN A 1 174 ? 1.128 4.278 -22.553 1.00 84.69 174 ASN A CA 1
ATOM 1404 C C . ASN A 1 174 ? 1.142 2.883 -21.905 1.00 84.69 174 ASN A C 1
ATOM 1406 O O . ASN A 1 174 ? 2.139 2.471 -21.315 1.00 84.69 174 ASN A O 1
ATOM 1410 N N . HIS A 1 175 ? 0.033 2.149 -22.035 1.00 83.19 175 HIS A N 1
ATOM 1411 C CA . HIS A 1 175 ? -0.111 0.794 -21.489 1.00 83.19 175 HIS A CA 1
ATOM 1412 C C . HIS A 1 175 ? 0.974 -0.176 -21.974 1.00 83.19 175 HIS A C 1
ATOM 1414 O O . HIS A 1 175 ? 1.485 -0.965 -21.182 1.00 83.19 175 HIS A O 1
ATOM 1420 N N . GLU A 1 176 ? 1.338 -0.121 -23.256 1.00 85.94 176 GLU A N 1
ATOM 1421 C CA . GLU A 1 176 ? 2.318 -1.043 -23.833 1.00 85.94 176 GLU A CA 1
ATOM 1422 C C . GLU A 1 176 ? 3.719 -0.784 -23.269 1.00 85.94 176 GLU A C 1
ATOM 1424 O O . GLU A 1 176 ? 4.410 -1.709 -22.841 1.00 85.94 176 GLU A O 1
ATOM 1429 N N . GLU A 1 177 ? 4.121 0.484 -23.212 1.00 87.56 177 GLU A N 1
ATOM 1430 C CA . GLU A 1 177 ? 5.416 0.887 -22.670 1.00 87.56 177 GLU A CA 1
ATOM 1431 C C . GLU A 1 177 ? 5.503 0.631 -21.158 1.00 87.56 177 GLU A C 1
ATOM 1433 O O . GLU A 1 177 ? 6.504 0.097 -20.678 1.00 87.56 177 GLU A O 1
ATOM 1438 N N . ASN A 1 178 ? 4.435 0.920 -20.407 1.00 87.56 178 ASN A N 1
ATOM 1439 C CA . ASN A 1 178 ? 4.363 0.604 -18.980 1.00 87.56 178 ASN A CA 1
ATOM 1440 C C . ASN A 1 178 ? 4.517 -0.904 -18.751 1.00 87.56 178 ASN A C 1
ATOM 1442 O O . ASN A 1 178 ? 5.296 -1.317 -17.895 1.00 87.56 178 ASN A O 1
ATOM 1446 N N . ARG A 1 179 ? 3.870 -1.738 -19.576 1.00 87.19 179 ARG A N 1
ATOM 1447 C CA . ARG A 1 179 ? 4.012 -3.198 -19.514 1.00 87.19 179 ARG A CA 1
ATOM 1448 C C . ARG A 1 179 ? 5.435 -3.663 -19.832 1.00 87.19 179 ARG A C 1
ATOM 1450 O O . ARG A 1 179 ? 5.952 -4.534 -19.135 1.00 87.19 179 ARG A O 1
ATOM 1457 N N . LYS A 1 180 ? 6.099 -3.067 -20.833 1.00 90.00 180 LYS A N 1
ATOM 1458 C CA . LYS A 1 180 ? 7.516 -3.345 -21.147 1.00 90.00 180 LYS A CA 1
ATOM 1459 C C . LYS A 1 180 ? 8.428 -3.008 -19.966 1.00 90.00 180 LYS A C 1
ATOM 1461 O O . LYS A 1 180 ? 9.317 -3.790 -19.638 1.00 90.00 180 LYS A O 1
ATOM 1466 N N . ARG A 1 181 ? 8.200 -1.878 -19.293 1.00 90.50 181 ARG A N 1
ATOM 1467 C CA . ARG A 1 181 ? 8.963 -1.480 -18.095 1.00 90.50 181 ARG A CA 1
ATOM 1468 C C . ARG A 1 181 ? 8.708 -2.410 -16.915 1.00 90.50 181 ARG A C 1
ATOM 1470 O O . ARG A 1 181 ? 9.661 -2.802 -16.249 1.00 90.50 181 ARG A O 1
ATOM 1477 N N . THR A 1 182 ? 7.461 -2.825 -16.706 1.00 91.12 182 THR A N 1
ATOM 1478 C CA . THR A 1 182 ? 7.107 -3.839 -15.704 1.00 91.12 182 THR A CA 1
ATOM 1479 C C . THR A 1 182 ? 7.815 -5.165 -15.973 1.00 91.12 182 THR A C 1
ATOM 1481 O O . THR A 1 182 ? 8.312 -5.789 -15.040 1.00 91.12 182 THR A O 1
ATOM 1484 N N . GLN A 1 183 ? 7.946 -5.572 -17.238 1.00 90.75 183 GLN A N 1
ATOM 1485 C CA . GLN A 1 183 ? 8.696 -6.777 -17.592 1.00 90.75 183 GLN A CA 1
ATOM 1486 C C . GLN A 1 183 ? 10.194 -6.643 -17.272 1.00 90.75 183 GLN A C 1
ATOM 1488 O O . GLN A 1 183 ? 10.764 -7.552 -16.684 1.00 90.75 183 GLN A O 1
ATOM 1493 N N . ARG A 1 184 ? 10.815 -5.487 -17.551 1.00 92.19 184 ARG A N 1
ATOM 1494 C CA . ARG A 1 184 ? 12.216 -5.226 -17.155 1.00 92.19 184 ARG A CA 1
ATOM 1495 C C . ARG A 1 184 ? 12.417 -5.262 -15.638 1.00 92.19 184 ARG A C 1
ATOM 1497 O O . ARG A 1 184 ? 13.493 -5.622 -15.174 1.00 92.19 184 ARG A O 1
ATOM 1504 N N . LEU A 1 185 ? 11.411 -4.841 -14.866 1.00 92.31 185 LEU A N 1
ATOM 1505 C CA . LEU A 1 185 ? 11.432 -4.949 -13.407 1.00 92.31 185 LEU A CA 1
ATOM 1506 C C . LEU A 1 185 ? 11.307 -6.410 -12.960 1.00 92.31 185 LEU A C 1
ATOM 1508 O O . LEU A 1 185 ? 12.043 -6.821 -12.071 1.00 92.31 185 LEU A O 1
ATOM 1512 N N . LYS A 1 186 ? 10.436 -7.199 -13.601 1.00 92.88 186 LYS A N 1
ATOM 1513 C CA . LYS A 1 186 ? 10.271 -8.633 -13.319 1.00 92.88 186 LYS A CA 1
ATOM 1514 C C . LYS A 1 186 ? 11.594 -9.393 -13.415 1.00 92.88 186 LYS A C 1
ATOM 1516 O O . LYS A 1 186 ? 11.863 -10.224 -12.558 1.00 92.88 186 LYS A O 1
ATOM 1521 N N . ASP A 1 187 ? 12.432 -9.065 -14.395 1.00 91.69 187 ASP A N 1
ATOM 1522 C CA . ASP A 1 187 ? 13.735 -9.717 -14.585 1.00 91.69 187 ASP A CA 1
ATOM 1523 C C . ASP A 1 187 ? 14.728 -9.433 -13.435 1.00 91.69 187 ASP A C 1
ATOM 1525 O O . ASP A 1 187 ? 15.710 -10.154 -13.273 1.00 91.69 187 ASP A O 1
ATOM 1529 N N . LYS A 1 188 ? 14.477 -8.395 -12.621 1.00 92.19 188 LYS A N 1
ATOM 1530 C CA . LYS A 1 188 ? 15.266 -8.052 -11.424 1.00 92.19 188 LYS A CA 1
ATOM 1531 C C . LYS A 1 188 ? 14.705 -8.651 -10.134 1.00 92.19 188 LYS A C 1
ATOM 1533 O O . LYS A 1 188 ? 15.353 -8.552 -9.095 1.00 92.19 188 LYS A O 1
ATOM 1538 N N . ILE A 1 189 ? 13.498 -9.213 -10.174 1.00 92.31 189 ILE A N 1
ATOM 1539 C CA . ILE A 1 189 ? 12.831 -9.740 -8.984 1.00 92.31 189 ILE A CA 1
ATOM 1540 C C . ILE A 1 189 ? 13.333 -11.163 -8.718 1.00 92.31 189 ILE A C 1
ATOM 1542 O O . ILE A 1 189 ? 13.358 -11.980 -9.642 1.00 92.31 189 ILE A O 1
ATOM 1546 N N . PRO A 1 190 ? 13.721 -11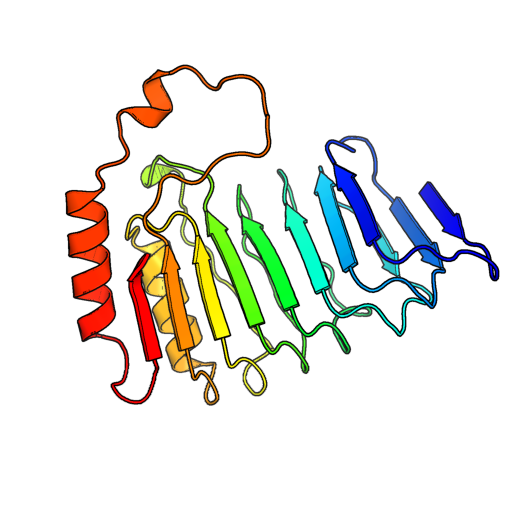.485 -7.471 1.00 92.75 190 PRO A N 1
ATOM 1547 C CA . PRO A 1 190 ? 14.135 -12.832 -7.111 1.00 92.75 190 PRO A CA 1
ATOM 1548 C C . PRO A 1 190 ? 13.059 -13.878 -7.452 1.00 92.75 190 PRO A C 1
ATOM 1550 O O . PRO A 1 190 ? 11.878 -13.645 -7.187 1.00 92.75 190 PRO A O 1
ATOM 1553 N N . PRO A 1 191 ? 13.436 -15.052 -7.989 1.00 91.75 191 PRO A N 1
ATOM 1554 C CA . PRO A 1 191 ? 12.486 -16.052 -8.486 1.00 91.75 191 PRO A CA 1
ATOM 1555 C C . PRO A 1 191 ? 11.578 -16.643 -7.398 1.00 91.75 191 PRO A C 1
ATOM 1557 O O . PRO A 1 191 ? 10.522 -17.183 -7.717 1.00 91.75 191 PRO A O 1
ATOM 1560 N N . GLN A 1 192 ? 11.969 -16.547 -6.124 1.00 92.88 192 GLN A N 1
ATOM 1561 C CA . GLN A 1 192 ? 11.157 -16.980 -4.987 1.00 92.88 192 GLN A CA 1
ATOM 1562 C C . GLN A 1 192 ? 9.960 -16.062 -4.685 1.00 92.88 192 GLN A C 1
ATOM 1564 O O . GLN A 1 192 ? 9.081 -16.454 -3.922 1.00 92.88 192 GLN A O 1
ATOM 1569 N N . ILE A 1 193 ? 9.922 -14.856 -5.257 1.00 95.62 193 ILE A N 1
ATOM 1570 C CA . ILE A 1 193 ? 8.851 -13.884 -5.034 1.00 95.62 193 ILE A CA 1
ATOM 1571 C C . ILE A 1 193 ? 7.816 -14.026 -6.150 1.00 95.62 193 ILE A C 1
ATOM 1573 O O . ILE A 1 193 ? 8.127 -13.893 -7.334 1.00 95.62 193 ILE A O 1
ATOM 1577 N N . GLU A 1 194 ? 6.558 -14.261 -5.778 1.00 96.94 194 GLU A N 1
ATOM 1578 C CA . GLU A 1 194 ? 5.441 -14.269 -6.717 1.00 96.94 194 GLU A CA 1
ATOM 1579 C C . GLU A 1 194 ? 5.297 -12.880 -7.351 1.00 96.94 194 GLU A C 1
ATOM 1581 O O . GLU A 1 194 ? 5.077 -11.883 -6.662 1.00 96.94 194 GLU A O 1
ATOM 1586 N N . PHE A 1 195 ? 5.377 -12.812 -8.679 1.00 96.06 195 PHE A N 1
ATOM 1587 C CA . PHE A 1 195 ? 5.190 -11.571 -9.421 1.00 96.06 195 PHE A CA 1
ATOM 1588 C C . PHE A 1 195 ? 3.899 -11.592 -10.237 1.00 96.06 195 PHE A C 1
ATOM 1590 O O . PHE A 1 195 ? 3.751 -12.389 -11.168 1.00 96.06 195 PHE A O 1
ATOM 1597 N N . VAL A 1 196 ? 2.998 -10.657 -9.940 1.00 95.50 196 VAL A N 1
ATOM 1598 C CA . VAL A 1 196 ? 1.719 -10.487 -10.638 1.00 95.50 196 VAL A CA 1
ATOM 1599 C C . VAL A 1 196 ? 1.697 -9.136 -11.350 1.00 95.50 196 VAL A C 1
ATOM 1601 O O . VAL A 1 196 ? 1.928 -8.103 -10.731 1.00 95.50 196 VAL A O 1
ATOM 1604 N N . CYS A 1 197 ? 1.384 -9.132 -12.648 1.00 92.69 197 CYS A N 1
ATOM 1605 C CA . CYS A 1 197 ? 1.163 -7.913 -13.431 1.00 92.69 197 CYS A CA 1
ATOM 1606 C C . CYS A 1 197 ? -0.315 -7.818 -13.828 1.00 92.69 197 CYS A C 1
ATOM 1608 O O . CYS A 1 197 ? -0.823 -8.739 -14.473 1.00 92.69 197 CYS A O 1
ATOM 1610 N N . LEU A 1 198 ? -0.969 -6.709 -13.472 1.00 88.19 198 LEU A N 1
ATOM 1611 C CA . LEU A 1 198 ? -2.364 -6.389 -13.808 1.00 88.19 198 LEU A CA 1
ATOM 1612 C C . LEU A 1 198 ? -2.465 -5.281 -14.865 1.00 88.19 198 LEU A C 1
ATOM 1614 O O . LEU A 1 198 ? -1.559 -4.407 -14.928 1.00 88.19 198 LEU A O 1
#

Radius of gyration: 17.37 Å; chains: 1; bounding box: 39×39×48 Å